Protein AF-A0A7J2IWB1-F1 (afdb_monomer_lite)

Secondary structure (DSSP, 8-state):
--HHHHHHHEEEEEES-S-HHHHHHHTT-TT--S------SSSSS--S------SS-SS---EEE-SS-EEES---SSSSS-SS-S-S----GGG-SSSSTT-TTSSB-BS-TTSTTB--SSTT-SHHHHHHHHHHHH-TTEEEEEEEE-SS-EEE-S-SS-SSPPTTHHHHHHHHHHHHHHHT---STTT-S----BSS-HHHHHHHTT--EEEEEE-S--TT-HHHHHHTEEEETTEEEE--HHHHHS--HHHHHHHHHHHHHHHHHHHHHHSPPPPPPP----------------------------SS----EEEEEE------

pLDDT: mean 79.77, std 22.92, range [22.33, 98.69]

Sequence (328 aa):
QTVASLLKHVAFYIVPILNPDGLIASLENPWHRKNLRPVDEDGDGLTDEDPPEDLDGDGTIYWWWNDTDHGFEGIDSDGDGLLNEDWLGGVDLNRNYGFHWNDTSVDSGSSDPGAEAYVGPGPFSEPETRAMRDFVLSHSDIELAVSYHSGAACVLYPWFYTHAPCPDEGTLAKLAAAYGSVAGLPYRPEDVPVRYTCSGTWGDWMYAVAHILPLTVEVYGMYGNWTWWEEHTEEVNGTCYFKDIWAYFNPPAEEIKAICQRNYQALLSMVLSYLPPEQPSEPGGAQPGTSGLGWLSSPITIALALAGTSALGISITIWLRRRVSRGA

Structure (mmCIF, N/CA/C/O backbone):
data_AF-A0A7J2IWB1-F1
#
_entry.id   AF-A0A7J2IWB1-F1
#
loop_
_atom_site.group_PDB
_atom_site.id
_atom_site.type_symbol
_atom_site.label_atom_id
_atom_site.label_alt_id
_atom_site.label_comp_id
_atom_site.label_asym_id
_atom_site.label_entity_id
_atom_site.label_seq_id
_atom_site.pdbx_PDB_ins_code
_atom_site.Cartn_x
_atom_site.Cartn_y
_atom_site.Cartn_z
_atom_site.occupancy
_atom_site.B_iso_or_equiv
_atom_site.auth_seq_id
_atom_site.auth_comp_id
_atom_site.auth_asym_id
_atom_site.auth_atom_id
_atom_site.pdbx_PDB_model_num
ATOM 1 N N . GLN A 1 1 ? -0.400 1.568 30.841 1.00 63.09 1 GLN A N 1
ATOM 2 C CA . GLN A 1 1 ? -0.887 0.173 30.745 1.00 63.09 1 GLN A CA 1
ATOM 3 C C . GLN A 1 1 ? 0.226 -0.716 30.198 1.00 63.09 1 GLN A C 1
ATOM 5 O O . GLN A 1 1 ? 1.083 -0.209 29.487 1.00 63.09 1 GLN A O 1
ATOM 10 N N . THR A 1 2 ? 0.257 -2.005 30.545 1.00 77.94 2 THR A N 1
ATOM 11 C CA . THR A 1 2 ? 1.189 -2.989 29.954 1.00 77.94 2 THR A CA 1
ATOM 12 C C . THR A 1 2 ? 0.509 -3.722 28.795 1.00 77.94 2 THR A C 1
ATOM 14 O O . THR A 1 2 ? -0.714 -3.860 28.801 1.00 77.94 2 THR A O 1
ATOM 17 N N . VAL A 1 3 ? 1.279 -4.271 27.845 1.00 83.75 3 VAL A N 1
ATOM 18 C CA . VAL A 1 3 ? 0.740 -5.158 26.787 1.00 83.75 3 VAL A CA 1
ATOM 19 C C . VAL A 1 3 ? -0.052 -6.316 27.390 1.00 83.75 3 VAL A C 1
ATOM 21 O O . VAL A 1 3 ? -1.135 -6.643 26.923 1.00 83.75 3 VAL A O 1
ATOM 24 N N . ALA A 1 4 ? 0.437 -6.892 28.491 1.00 86.06 4 ALA A N 1
ATOM 25 C CA . ALA A 1 4 ? -0.260 -7.960 29.200 1.00 86.06 4 ALA A CA 1
ATOM 26 C C . ALA A 1 4 ? -1.651 -7.538 29.709 1.00 86.06 4 ALA A C 1
ATOM 28 O O . ALA A 1 4 ? -2.557 -8.366 29.752 1.00 86.06 4 ALA A O 1
ATOM 29 N N . SER A 1 5 ? -1.836 -6.269 30.092 1.00 84.50 5 SER A N 1
ATOM 30 C CA . SER A 1 5 ? -3.156 -5.736 30.448 1.00 84.50 5 SER A CA 1
ATOM 31 C C . SER A 1 5 ? -4.039 -5.591 29.214 1.00 84.50 5 SER A C 1
ATOM 33 O O . SER A 1 5 ? -5.188 -6.021 29.231 1.00 84.50 5 SER A O 1
ATOM 35 N N . LEU A 1 6 ? -3.479 -5.065 28.122 1.00 85.69 6 LEU A N 1
ATOM 36 C CA . LEU A 1 6 ? -4.193 -4.881 26.861 1.00 85.69 6 LEU A CA 1
ATOM 37 C C . LEU A 1 6 ? -4.716 -6.212 26.304 1.00 85.69 6 LEU A C 1
ATOM 39 O O . LEU A 1 6 ? -5.884 -6.308 25.945 1.00 85.69 6 LEU A O 1
ATOM 43 N N . LEU A 1 7 ? -3.901 -7.271 26.339 1.00 88.56 7 LEU A N 1
ATOM 44 C CA . LEU A 1 7 ? -4.259 -8.608 25.845 1.00 88.56 7 LEU A CA 1
ATOM 45 C C . LEU A 1 7 ? -5.382 -9.305 26.638 1.00 88.56 7 LEU A C 1
ATOM 47 O O . LEU A 1 7 ? -5.920 -10.324 26.197 1.00 88.56 7 LEU A O 1
ATOM 51 N N . LYS A 1 8 ? -5.775 -8.772 27.804 1.00 87.81 8 LYS A N 1
ATOM 52 C CA . LYS A 1 8 ? -6.988 -9.227 28.509 1.00 87.81 8 LYS A CA 1
ATOM 53 C C . LYS A 1 8 ? -8.261 -8.760 27.812 1.00 87.81 8 LYS A C 1
ATOM 55 O O . LYS A 1 8 ? -9.288 -9.427 27.916 1.00 87.81 8 LYS A O 1
ATOM 60 N N . HIS A 1 9 ? -8.183 -7.631 27.118 1.00 84.00 9 HIS A N 1
ATOM 61 C CA . HIS A 1 9 ? -9.312 -6.964 26.482 1.00 84.00 9 HIS A CA 1
ATOM 62 C C . HIS A 1 9 ? -9.240 -7.034 24.964 1.00 84.00 9 HIS A C 1
ATOM 64 O O . HIS A 1 9 ? -10.284 -6.966 24.326 1.00 84.00 9 HIS A O 1
ATOM 70 N N . VAL A 1 10 ? -8.043 -7.219 24.407 1.00 87.44 10 VAL A N 1
ATOM 71 C CA . VAL A 1 10 ? -7.791 -7.169 22.974 1.00 87.44 10 VAL A CA 1
ATOM 72 C C . VAL A 1 10 ? -7.118 -8.434 22.471 1.00 87.44 10 VAL A C 1
ATOM 74 O O . VAL A 1 10 ? -6.243 -8.986 23.134 1.00 87.44 10 VAL A O 1
ATOM 77 N N . ALA A 1 11 ? -7.535 -8.912 21.301 1.00 90.94 11 ALA A N 1
ATOM 78 C CA . ALA A 1 11 ? -6.785 -9.906 20.537 1.00 90.94 11 ALA A CA 1
ATOM 79 C C . ALA A 1 11 ? -6.212 -9.240 19.290 1.00 90.94 11 ALA A C 1
ATOM 81 O O . ALA A 1 11 ? -6.902 -8.443 18.660 1.00 90.94 11 ALA A O 1
ATOM 82 N N . PHE A 1 12 ? -4.964 -9.580 18.985 1.00 89.19 12 PHE A N 1
ATOM 83 C CA . PHE A 1 12 ? -4.250 -9.125 17.805 1.00 89.19 12 PHE A CA 1
ATOM 84 C C . PHE A 1 12 ? -4.191 -10.283 16.813 1.00 89.19 12 PHE A C 1
ATOM 86 O O . PHE A 1 12 ? -3.615 -11.321 17.145 1.00 89.19 12 PHE A O 1
ATOM 93 N N . TYR A 1 13 ? -4.774 -10.122 15.628 1.00 92.38 13 TYR A N 1
ATOM 94 C CA . TYR A 1 13 ? -4.486 -11.016 14.504 1.00 92.38 13 TYR A CA 1
ATOM 95 C C . TYR A 1 13 ? -3.423 -10.353 13.647 1.00 92.38 13 TYR A C 1
ATOM 97 O O . TYR A 1 13 ? -3.561 -9.176 13.332 1.00 92.38 13 TYR A O 1
ATOM 105 N N . ILE A 1 14 ? -2.360 -11.087 13.329 1.00 91.00 14 ILE A N 1
ATOM 106 C CA . ILE A 1 14 ? -1.218 -10.576 12.575 1.00 91.00 14 ILE A CA 1
ATOM 107 C C . ILE A 1 14 ? -1.050 -11.476 11.361 1.00 91.00 14 ILE A C 1
ATOM 109 O O . ILE A 1 14 ? -0.804 -12.672 11.522 1.00 91.00 14 ILE A O 1
ATOM 113 N N . VAL A 1 15 ? -1.182 -10.895 10.171 1.00 91.06 15 VAL A N 1
ATOM 114 C CA . VAL A 1 15 ? -0.772 -11.515 8.906 1.00 91.06 15 VAL A CA 1
ATOM 115 C C . VAL A 1 15 ? 0.589 -10.918 8.566 1.00 91.06 15 VAL A C 1
ATOM 117 O O . VAL A 1 15 ? 0.626 -9.747 8.207 1.00 91.06 15 VAL A O 1
ATOM 120 N N . PRO A 1 16 ? 1.710 -11.639 8.761 1.00 87.50 16 PRO A N 1
ATOM 121 C CA . PRO A 1 16 ? 3.036 -11.050 8.579 1.00 87.50 16 PRO A CA 1
ATOM 122 C C . PRO A 1 16 ? 3.339 -10.720 7.118 1.00 87.50 16 PRO A C 1
ATOM 124 O O . PRO A 1 16 ? 3.978 -9.715 6.842 1.00 87.50 16 PRO A O 1
ATOM 127 N N . ILE A 1 17 ? 2.898 -11.584 6.201 1.00 88.56 17 ILE A N 1
ATOM 128 C CA . ILE A 1 17 ? 3.128 -11.464 4.764 1.00 88.56 17 ILE A CA 1
ATOM 129 C C . ILE A 1 17 ? 1.848 -11.930 4.070 1.00 88.56 17 ILE A C 1
ATOM 131 O O . ILE A 1 17 ? 1.451 -13.085 4.234 1.00 88.56 17 ILE A O 1
ATOM 135 N N . LEU A 1 18 ? 1.191 -11.026 3.339 1.00 91.25 18 LEU A N 1
ATOM 136 C CA . LEU A 1 18 ? 0.022 -11.356 2.517 1.00 91.25 18 LEU A CA 1
ATOM 137 C C . LEU A 1 18 ? 0.425 -11.879 1.132 1.00 91.25 18 LEU A C 1
ATOM 139 O O . LEU A 1 18 ? -0.232 -12.782 0.631 1.00 91.25 18 LEU A O 1
ATOM 143 N N . ASN A 1 19 ? 1.502 -11.328 0.560 1.00 93.00 19 ASN A N 1
ATOM 144 C CA . ASN A 1 19 ? 2.028 -11.649 -0.768 1.00 93.00 19 ASN A CA 1
ATOM 145 C C . ASN A 1 19 ? 3.387 -12.372 -0.659 1.00 93.00 19 ASN A C 1
ATOM 147 O O . ASN A 1 19 ? 4.429 -11.741 -0.840 1.00 93.00 19 ASN A O 1
ATOM 151 N N . PRO A 1 20 ? 3.420 -13.658 -0.259 1.00 89.25 20 PRO A N 1
ATOM 152 C CA . PRO A 1 20 ? 4.677 -14.390 -0.107 1.00 89.25 20 PRO A CA 1
ATOM 153 C C . PRO A 1 20 ? 5.388 -14.625 -1.443 1.00 89.25 20 PRO A C 1
ATOM 155 O O . PRO A 1 20 ? 6.612 -14.694 -1.460 1.00 89.25 20 PRO A O 1
ATOM 158 N N . ASP A 1 21 ? 4.637 -14.714 -2.537 1.00 86.94 21 ASP A N 1
ATOM 159 C CA . ASP A 1 21 ? 5.183 -14.989 -3.863 1.00 86.94 21 ASP A CA 1
ATOM 160 C C . ASP A 1 21 ? 5.859 -13.733 -4.429 1.00 86.94 21 ASP A C 1
ATOM 162 O O . ASP A 1 21 ? 7.046 -13.765 -4.750 1.00 86.94 21 ASP A O 1
ATOM 166 N N . GLY A 1 22 ? 5.166 -12.587 -4.408 1.00 87.12 22 GLY A N 1
ATOM 167 C CA . GLY A 1 22 ? 5.760 -11.306 -4.804 1.00 87.12 22 GLY A CA 1
ATOM 168 C C . GLY A 1 22 ? 6.917 -10.875 -3.897 1.00 87.12 22 GLY A C 1
ATOM 169 O O . GLY A 1 22 ? 7.866 -10.243 -4.352 1.00 87.12 22 GLY A O 1
ATOM 170 N N . LEU A 1 23 ? 6.912 -11.281 -2.620 1.00 85.06 23 LEU A N 1
ATOM 171 C CA . LEU A 1 23 ? 8.070 -11.104 -1.744 1.00 85.06 23 LEU A CA 1
ATOM 172 C C . LEU A 1 23 ? 9.316 -11.799 -2.307 1.00 85.06 23 LEU A C 1
ATOM 174 O O . LEU A 1 23 ? 10.382 -11.190 -2.349 1.00 85.06 23 LEU A O 1
ATOM 178 N N . ILE A 1 24 ? 9.192 -13.069 -2.694 1.00 83.12 24 ILE A N 1
ATOM 179 C CA . ILE A 1 24 ? 10.315 -13.849 -3.224 1.00 83.12 24 ILE A CA 1
ATOM 180 C C . ILE A 1 24 ? 10.807 -13.217 -4.525 1.00 83.12 24 ILE A C 1
ATOM 182 O O . ILE A 1 24 ? 12.002 -12.969 -4.644 1.00 83.12 24 ILE A O 1
ATOM 186 N N . ALA A 1 25 ? 9.890 -12.858 -5.424 1.00 82.81 25 ALA A N 1
ATOM 187 C CA . ALA A 1 25 ? 10.219 -12.152 -6.659 1.00 82.81 25 ALA A CA 1
ATOM 188 C C . ALA A 1 25 ? 10.941 -10.819 -6.412 1.00 82.81 25 ALA A C 1
ATOM 190 O O . ALA A 1 25 ? 11.912 -10.513 -7.093 1.00 82.81 25 ALA A O 1
ATOM 191 N N . SER A 1 26 ? 10.547 -10.058 -5.383 1.00 83.00 26 SER A N 1
ATOM 192 C CA . SER A 1 26 ? 11.187 -8.774 -5.060 1.00 83.00 26 SER A CA 1
ATOM 193 C C . SER A 1 26 ? 12.648 -8.883 -4.600 1.00 83.00 26 SER A C 1
ATOM 195 O O . SER A 1 26 ? 13.357 -7.879 -4.566 1.00 83.00 26 SER A O 1
ATOM 197 N N . LEU A 1 27 ? 13.097 -10.081 -4.204 1.00 80.56 27 LEU A N 1
ATOM 198 C CA . LEU A 1 27 ? 14.500 -10.338 -3.860 1.00 80.56 27 LEU A CA 1
ATOM 199 C C . LEU A 1 27 ? 15.382 -10.513 -5.102 1.00 80.56 27 LEU A C 1
ATOM 201 O O . LEU A 1 27 ? 16.597 -10.379 -4.985 1.00 80.56 27 LEU A O 1
ATOM 205 N N . GLU A 1 28 ? 14.774 -10.838 -6.242 1.00 78.44 28 GLU A N 1
ATOM 206 C CA . GLU A 1 28 ? 15.437 -11.002 -7.537 1.00 78.44 28 GLU A CA 1
ATOM 207 C C . GLU A 1 28 ? 15.270 -9.729 -8.378 1.00 78.44 28 GLU A C 1
ATOM 209 O O . GLU A 1 28 ? 16.257 -9.176 -8.847 1.00 78.44 28 GLU A O 1
ATOM 214 N N . ASN A 1 29 ? 14.045 -9.198 -8.464 1.00 78.38 29 ASN A N 1
ATOM 215 C CA . ASN A 1 29 ? 13.736 -7.922 -9.103 1.00 78.38 29 ASN A CA 1
ATOM 216 C C . ASN A 1 29 ? 13.193 -6.913 -8.067 1.00 78.38 29 ASN A C 1
ATOM 218 O O . ASN A 1 29 ? 12.015 -6.984 -7.702 1.00 78.38 29 ASN A O 1
ATOM 222 N N . PRO A 1 30 ? 13.984 -5.917 -7.625 1.00 81.25 30 PRO A N 1
ATOM 223 C CA . PRO A 1 30 ? 13.576 -4.980 -6.576 1.00 81.25 30 PRO A CA 1
ATOM 224 C C . PRO A 1 30 ? 12.438 -4.027 -6.985 1.00 81.25 30 PRO A C 1
ATOM 226 O O . PRO A 1 30 ? 11.903 -3.323 -6.122 1.00 81.25 30 PRO A O 1
ATOM 229 N N . TRP A 1 31 ? 12.050 -4.003 -8.264 1.00 82.25 31 TRP A N 1
ATOM 230 C CA . TRP A 1 31 ? 10.885 -3.269 -8.764 1.00 82.25 31 TRP A CA 1
ATOM 231 C C . TRP A 1 31 ? 9.569 -4.030 -8.591 1.00 82.25 31 TRP A C 1
ATOM 233 O O . TRP A 1 31 ? 8.503 -3.420 -8.664 1.00 82.25 31 TRP A O 1
ATOM 243 N N . HIS A 1 32 ? 9.618 -5.341 -8.346 1.00 85.56 32 HIS A N 1
ATOM 244 C CA . HIS A 1 32 ? 8.420 -6.167 -8.311 1.00 85.56 32 HIS A CA 1
ATOM 245 C C . HIS A 1 32 ? 7.500 -5.815 -7.125 1.00 85.56 32 HIS A C 1
ATOM 247 O O . HIS A 1 32 ? 7.924 -5.743 -5.967 1.00 85.56 32 HIS A O 1
ATOM 253 N N . ARG A 1 33 ? 6.212 -5.618 -7.432 1.00 87.25 33 ARG A N 1
ATOM 254 C CA . ARG A 1 33 ? 5.153 -5.176 -6.501 1.00 87.25 33 ARG A CA 1
ATOM 255 C C . ARG A 1 33 ? 3.963 -6.139 -6.424 1.00 87.25 33 ARG A C 1
ATOM 257 O O . ARG A 1 33 ? 3.352 -6.288 -5.360 1.00 87.25 33 ARG A O 1
ATOM 264 N N . LYS A 1 34 ? 3.569 -6.707 -7.566 1.00 89.25 34 LYS A N 1
ATOM 265 C CA . LYS A 1 34 ? 2.335 -7.490 -7.739 1.00 89.25 34 LYS A CA 1
ATOM 266 C C . LYS A 1 34 ? 2.481 -8.878 -7.089 1.00 89.25 34 LYS A C 1
ATOM 268 O O . LYS A 1 34 ? 3.481 -9.172 -6.438 1.00 89.25 34 LYS A O 1
ATOM 273 N N . ASN A 1 35 ? 1.435 -9.703 -7.115 1.00 88.62 35 ASN A N 1
ATOM 274 C CA . ASN A 1 35 ? 1.606 -11.134 -6.822 1.00 88.62 35 ASN A CA 1
ATOM 275 C C . ASN A 1 35 ? 2.139 -11.872 -8.060 1.00 88.62 35 ASN A C 1
ATOM 277 O O . ASN A 1 35 ? 2.298 -11.260 -9.102 1.00 88.62 35 ASN A O 1
ATOM 281 N N . LEU A 1 36 ? 2.358 -13.186 -7.968 1.00 86.94 36 LEU A N 1
ATOM 282 C CA . LEU A 1 36 ? 2.832 -14.003 -9.098 1.00 86.94 36 LEU A CA 1
ATOM 283 C C . LEU A 1 36 ? 1.706 -14.789 -9.768 1.00 86.94 36 LEU A C 1
ATOM 285 O O . LEU A 1 36 ? 1.844 -15.972 -10.082 1.00 86.94 36 LEU A O 1
ATOM 289 N N . ARG A 1 37 ? 0.538 -14.163 -9.940 1.00 83.88 37 ARG A N 1
ATOM 290 C CA . ARG A 1 37 ? -0.476 -14.745 -10.818 1.00 83.88 37 ARG A CA 1
ATOM 291 C C . ARG A 1 37 ? 0.098 -14.732 -12.242 1.00 83.88 37 ARG A C 1
ATOM 293 O O . ARG A 1 37 ? 0.361 -13.634 -12.713 1.00 83.88 37 ARG A O 1
ATOM 300 N N . PRO A 1 38 ? 0.164 -15.878 -12.947 1.00 78.62 38 PRO A N 1
ATOM 301 C CA . PRO A 1 38 ? 0.582 -15.883 -14.342 1.00 78.62 38 PRO A CA 1
ATOM 302 C C . PRO A 1 38 ? -0.358 -15.013 -15.171 1.00 78.62 38 PRO A C 1
ATOM 304 O O . PRO A 1 38 ? -1.593 -15.160 -15.099 1.00 78.62 38 PRO A O 1
ATOM 307 N N . VAL A 1 39 ? 0.236 -14.100 -15.918 1.00 69.12 39 VAL A N 1
ATOM 308 C CA . VAL A 1 39 ? -0.420 -13.215 -16.869 1.00 69.12 39 VAL A CA 1
ATOM 309 C C . VAL A 1 39 ? 0.318 -13.382 -18.198 1.00 69.12 39 VAL A C 1
ATOM 311 O O . VAL A 1 39 ? 1.490 -13.725 -18.220 1.00 69.12 39 VAL A O 1
ATOM 314 N N . ASP A 1 40 ? -0.458 -13.315 -19.272 1.00 65.44 40 ASP A N 1
ATOM 315 C CA . ASP A 1 40 ? 0.003 -13.287 -20.659 1.00 65.44 40 ASP A CA 1
ATOM 316 C C . ASP A 1 40 ? -0.262 -11.840 -21.090 1.00 65.44 40 ASP A C 1
ATOM 318 O O . ASP A 1 40 ? -1.416 -11.468 -21.360 1.00 65.44 40 ASP A O 1
ATOM 322 N N . GLU A 1 41 ? 0.738 -10.981 -20.881 1.00 62.81 41 GLU A N 1
ATOM 323 C CA . GLU A 1 41 ? 0.631 -9.527 -21.001 1.00 62.81 41 GLU A CA 1
ATOM 324 C C . GLU A 1 41 ? 0.442 -9.081 -22.460 1.00 62.81 41 GLU A C 1
ATOM 326 O O . GLU A 1 41 ? -0.343 -8.155 -22.712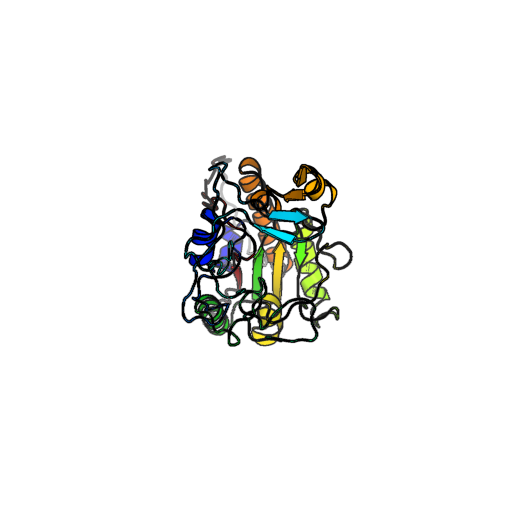 1.00 62.81 41 GLU A O 1
ATOM 331 N N . ASP A 1 42 ? 1.095 -9.751 -23.411 1.00 58.44 42 ASP A N 1
ATOM 332 C CA . ASP A 1 42 ? 1.128 -9.383 -24.830 1.00 58.44 42 ASP A CA 1
ATOM 333 C C . ASP A 1 42 ? 0.187 -10.239 -25.719 1.00 58.44 42 ASP A C 1
ATOM 335 O O . ASP A 1 42 ? -0.195 -9.833 -26.829 1.00 58.44 42 ASP A O 1
ATOM 339 N N . GLY A 1 43 ? -0.315 -11.358 -25.188 1.00 63.84 43 GLY A N 1
ATOM 340 C CA . GLY A 1 43 ? -1.283 -12.242 -25.829 1.00 63.84 43 GLY A CA 1
ATOM 341 C C . GLY A 1 43 ? -0.668 -13.272 -26.775 1.00 63.84 43 GLY A C 1
ATOM 342 O O . GLY A 1 43 ? -1.395 -13.780 -27.649 1.00 63.84 43 GLY A O 1
ATOM 343 N N . ASP A 1 44 ? 0.627 -13.559 -26.660 1.00 62.97 44 ASP A N 1
ATOM 344 C CA . ASP A 1 44 ? 1.340 -14.518 -27.503 1.00 62.97 44 ASP A CA 1
ATOM 345 C C . ASP A 1 44 ? 1.128 -15.991 -27.072 1.00 62.97 44 ASP A C 1
ATOM 347 O O . ASP A 1 44 ? 1.314 -16.930 -27.865 1.00 62.97 44 ASP A O 1
ATOM 351 N N . GLY A 1 45 ? 0.574 -16.191 -25.871 1.00 61.19 45 GLY A N 1
ATOM 352 C CA . GLY A 1 45 ? 0.245 -17.488 -25.285 1.00 61.19 45 GLY A CA 1
ATOM 353 C C . GLY A 1 45 ? 1.300 -18.045 -24.330 1.00 61.19 45 GLY A C 1
ATOM 354 O O . GLY A 1 45 ? 1.157 -19.205 -23.904 1.00 61.19 45 GLY A O 1
ATOM 355 N N . LEU A 1 46 ? 2.315 -17.257 -24.002 1.00 56.25 46 LEU A N 1
ATOM 356 C CA . LEU A 1 46 ? 3.329 -17.514 -22.998 1.00 56.25 46 LEU A CA 1
ATOM 357 C C . LEU A 1 46 ? 3.132 -16.570 -21.792 1.00 56.25 46 LEU A C 1
ATOM 359 O O . LEU A 1 46 ? 2.169 -15.812 -21.736 1.00 56.25 46 LEU A O 1
ATOM 363 N N . THR A 1 47 ? 3.892 -16.767 -20.713 1.00 61.03 47 THR A N 1
ATOM 364 C CA . THR A 1 47 ? 3.704 -16.015 -19.455 1.00 61.03 47 THR A CA 1
ATOM 365 C C . THR A 1 47 ? 5.038 -15.845 -18.742 1.00 61.03 47 THR A C 1
ATOM 367 O O . THR A 1 47 ? 5.731 -16.853 -18.575 1.00 61.03 47 THR A O 1
ATOM 370 N N . ASP A 1 48 ? 5.293 -14.655 -18.190 1.00 62.41 48 ASP A N 1
ATOM 371 C CA . ASP A 1 48 ? 6.450 -14.339 -17.333 1.00 62.41 48 ASP A CA 1
ATOM 372 C C . ASP A 1 48 ? 7.828 -14.521 -18.031 1.00 62.41 48 ASP A C 1
ATOM 374 O O . ASP A 1 48 ? 8.712 -15.185 -17.474 1.00 62.41 48 ASP A O 1
ATOM 378 N N . GLU A 1 49 ? 8.005 -14.008 -19.255 1.00 53.75 49 GLU A N 1
ATOM 379 C CA . GLU A 1 49 ? 9.103 -14.414 -20.150 1.00 53.75 49 GLU A CA 1
ATOM 380 C C . GLU A 1 49 ? 10.419 -13.617 -20.022 1.00 53.75 49 GLU A C 1
ATOM 382 O O . GLU A 1 49 ? 11.465 -14.268 -19.975 1.00 53.75 49 GLU A O 1
ATOM 387 N N . ASP A 1 50 ? 10.424 -12.291 -19.814 1.00 56.25 50 ASP A N 1
ATOM 388 C CA . ASP A 1 50 ? 11.669 -11.511 -19.637 1.00 56.25 50 ASP A CA 1
ATOM 389 C C . ASP A 1 50 ? 11.601 -10.501 -18.469 1.00 56.25 50 ASP A C 1
ATOM 391 O O . ASP A 1 50 ? 11.547 -9.272 -18.646 1.00 56.25 50 ASP A O 1
ATOM 395 N N . PRO A 1 51 ? 11.667 -10.971 -17.207 1.00 64.56 51 PRO A N 1
ATOM 396 C CA . PRO A 1 51 ? 11.863 -10.057 -16.095 1.00 64.56 51 PRO A CA 1
ATOM 397 C C . PRO A 1 51 ? 13.207 -9.323 -16.245 1.00 64.56 51 PRO A C 1
ATOM 399 O O . PRO A 1 51 ? 14.186 -9.919 -16.688 1.00 64.56 51 PRO A O 1
ATOM 402 N N . PRO A 1 52 ? 13.302 -8.057 -15.801 1.00 67.94 52 PRO A N 1
ATOM 403 C CA . PRO A 1 52 ? 14.576 -7.362 -15.718 1.00 67.94 52 PRO A CA 1
ATOM 404 C C . PRO A 1 52 ? 15.619 -8.188 -14.965 1.00 67.94 52 PRO A C 1
ATOM 406 O O . PRO A 1 52 ? 15.319 -8.784 -13.923 1.00 67.94 52 PRO A O 1
ATOM 409 N N . GLU A 1 53 ? 16.852 -8.161 -15.460 1.00 71.06 53 GLU A N 1
ATOM 410 C CA . GLU A 1 53 ? 17.979 -8.902 -14.901 1.00 71.06 53 GLU A CA 1
ATOM 411 C C . GLU A 1 53 ? 19.105 -7.937 -14.520 1.00 71.06 53 GLU A C 1
ATOM 413 O O . GLU A 1 53 ? 19.460 -7.049 -15.290 1.00 71.06 53 GLU A O 1
ATOM 418 N N . ASP A 1 54 ? 19.702 -8.143 -13.346 1.00 71.62 54 ASP A N 1
ATOM 419 C CA . ASP A 1 54 ? 20.948 -7.486 -12.933 1.00 71.62 54 ASP A CA 1
ATOM 420 C C . ASP A 1 54 ? 22.118 -8.072 -13.750 1.00 71.62 54 ASP A C 1
ATOM 422 O O . ASP A 1 54 ? 22.677 -9.125 -13.415 1.00 71.62 54 ASP A O 1
ATOM 426 N N . LEU A 1 55 ? 22.443 -7.436 -14.882 1.00 74.31 55 LEU A N 1
ATOM 427 C CA . LEU A 1 55 ? 23.405 -7.962 -15.854 1.00 74.31 55 LEU A CA 1
ATOM 428 C C . LEU A 1 55 ? 24.852 -7.783 -15.403 1.00 74.31 55 LEU A C 1
ATOM 430 O O . LEU A 1 55 ? 25.721 -8.574 -15.796 1.00 74.31 55 LEU A O 1
ATOM 434 N N . ASP A 1 56 ? 25.136 -6.732 -14.637 1.00 74.12 56 ASP A N 1
ATOM 435 C CA . ASP A 1 56 ? 26.484 -6.443 -14.151 1.00 74.12 56 ASP A CA 1
ATOM 436 C C . ASP A 1 56 ? 26.779 -7.015 -12.751 1.00 74.12 56 ASP A C 1
ATOM 438 O O . ASP A 1 56 ? 27.952 -7.109 -12.355 1.00 74.12 56 ASP A O 1
ATOM 442 N N . GLY A 1 57 ? 25.753 -7.543 -12.078 1.00 72.88 57 GLY A N 1
ATOM 443 C CA . GLY A 1 57 ? 25.833 -8.250 -10.806 1.00 72.88 57 GLY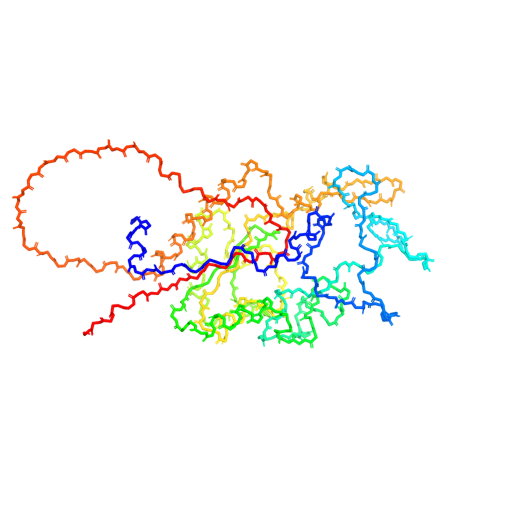 A CA 1
ATOM 444 C C . GLY A 1 57 ? 26.074 -7.320 -9.620 1.00 72.88 57 GLY A C 1
ATOM 445 O O . GLY A 1 57 ? 26.647 -7.765 -8.612 1.00 72.88 57 GLY A O 1
ATOM 446 N N . ASP A 1 58 ? 25.735 -6.034 -9.746 1.00 75.25 58 ASP A N 1
ATOM 447 C CA . ASP A 1 58 ? 25.934 -5.035 -8.697 1.00 75.25 58 ASP A CA 1
ATOM 448 C C . ASP A 1 58 ? 24.831 -5.047 -7.616 1.00 75.25 58 ASP A C 1
ATOM 450 O O . ASP A 1 58 ? 24.980 -4.408 -6.566 1.00 75.25 58 ASP A O 1
ATOM 454 N N . GLY A 1 59 ? 23.795 -5.869 -7.810 1.00 69.06 59 GLY A N 1
ATOM 455 C CA . GLY A 1 59 ? 22.636 -6.018 -6.933 1.00 69.06 59 GLY A CA 1
ATOM 456 C C . GLY A 1 59 ? 21.508 -5.034 -7.236 1.00 69.06 59 GLY A C 1
ATOM 457 O O . GLY A 1 59 ? 20.596 -4.893 -6.412 1.00 69.06 59 GLY A O 1
ATOM 458 N N . THR A 1 60 ? 21.577 -4.346 -8.372 1.00 74.31 60 THR A N 1
ATOM 459 C CA . THR A 1 60 ? 20.651 -3.299 -8.788 1.00 74.31 60 THR A CA 1
ATOM 460 C C . THR A 1 60 ? 20.092 -3.609 -10.167 1.00 74.31 60 THR A C 1
ATOM 462 O O . THR A 1 60 ? 20.733 -4.246 -10.982 1.00 74.31 60 THR A O 1
ATOM 465 N N . ILE A 1 61 ? 18.875 -3.138 -10.428 1.00 75.25 61 ILE A N 1
ATOM 466 C CA . ILE A 1 61 ? 18.301 -3.116 -11.773 1.00 75.25 61 ILE A CA 1
ATOM 467 C C . ILE A 1 61 ? 17.981 -1.662 -12.055 1.00 75.25 61 ILE A C 1
ATOM 469 O O . ILE A 1 61 ? 17.077 -1.095 -11.426 1.00 75.25 61 ILE A O 1
ATOM 473 N N . TYR A 1 62 ? 18.734 -1.031 -12.952 1.00 80.94 62 TYR A N 1
ATOM 474 C CA . TYR A 1 62 ? 18.489 0.375 -13.246 1.00 80.94 62 TYR A CA 1
ATOM 475 C C . TYR A 1 62 ? 17.264 0.566 -14.138 1.00 80.94 62 TYR A C 1
ATOM 477 O O . TYR A 1 62 ? 16.982 -0.223 -15.036 1.00 80.94 62 TYR A O 1
ATOM 485 N N . TRP A 1 63 ? 16.565 1.675 -13.917 1.00 85.69 63 TRP A N 1
ATOM 486 C CA . TRP A 1 63 ? 15.608 2.212 -14.876 1.00 85.69 63 TRP A CA 1
ATOM 487 C C . TRP A 1 63 ? 16.275 3.344 -15.647 1.00 85.69 63 TRP A C 1
ATOM 489 O O . TRP A 1 63 ? 16.771 4.299 -15.042 1.00 85.69 63 TRP A O 1
ATOM 499 N N . TRP A 1 64 ? 16.321 3.239 -16.971 1.00 86.81 64 TRP A N 1
ATOM 500 C CA . TRP A 1 64 ? 16.941 4.231 -17.837 1.00 86.81 64 TRP A CA 1
ATOM 501 C C . TRP A 1 64 ? 15.913 4.933 -18.715 1.00 86.81 64 TRP A C 1
ATOM 503 O O . TRP A 1 64 ? 14.894 4.360 -19.095 1.00 86.81 64 TRP A O 1
ATOM 513 N N . TRP A 1 65 ? 16.185 6.191 -19.051 1.00 90.69 65 TRP A N 1
ATOM 514 C CA . TRP A 1 65 ? 15.383 6.945 -20.012 1.00 90.69 65 TRP A CA 1
ATOM 515 C C . TRP A 1 65 ? 16.214 8.001 -20.736 1.00 90.69 65 TRP A C 1
ATOM 517 O O . TRP A 1 65 ? 17.198 8.532 -20.215 1.00 90.69 65 TRP A O 1
ATOM 527 N N . ASN A 1 66 ? 15.803 8.326 -21.955 1.00 89.25 66 ASN A N 1
ATOM 528 C CA . ASN A 1 66 ? 16.328 9.424 -22.759 1.00 89.25 66 ASN A CA 1
ATOM 529 C C . ASN A 1 66 ? 15.195 10.075 -23.575 1.00 89.25 66 ASN A C 1
ATOM 531 O O . ASN A 1 66 ? 14.019 9.772 -23.385 1.00 89.25 66 ASN A O 1
ATOM 535 N N . ASP A 1 67 ? 15.538 10.985 -24.489 1.00 87.94 67 ASP A N 1
ATOM 536 C CA . ASP A 1 67 ? 14.557 11.707 -25.317 1.00 87.94 67 ASP A CA 1
ATOM 537 C C . ASP A 1 67 ? 13.721 10.804 -26.244 1.00 87.94 67 ASP A C 1
ATOM 539 O O . ASP A 1 67 ? 12.690 11.237 -26.764 1.00 87.94 67 ASP A O 1
ATOM 543 N N . THR A 1 68 ? 14.186 9.584 -26.514 1.00 86.56 68 THR A N 1
ATOM 544 C CA . THR A 1 68 ? 13.587 8.672 -27.495 1.00 86.56 68 THR A CA 1
ATOM 545 C C . THR A 1 68 ? 12.960 7.432 -26.885 1.00 86.56 68 THR A C 1
ATOM 547 O O . THR A 1 68 ? 12.050 6.887 -27.503 1.00 86.56 68 THR A O 1
ATOM 550 N N . ASP A 1 69 ? 13.438 6.986 -25.723 1.00 83.62 69 ASP A N 1
ATOM 551 C CA . ASP A 1 69 ? 13.055 5.696 -25.161 1.00 83.62 69 ASP A CA 1
ATOM 552 C C . ASP A 1 69 ? 13.333 5.586 -23.654 1.00 83.62 69 ASP A C 1
ATOM 554 O O . ASP A 1 69 ? 14.003 6.441 -23.065 1.00 83.62 69 ASP A O 1
ATOM 558 N N . HIS A 1 70 ? 12.818 4.526 -23.039 1.00 83.56 70 HIS A N 1
ATOM 559 C CA . HIS A 1 70 ? 13.023 4.166 -21.640 1.00 83.56 70 HIS A CA 1
ATOM 560 C C . HIS A 1 70 ? 12.928 2.652 -21.460 1.00 83.56 70 HIS A C 1
ATOM 562 O O . HIS A 1 70 ? 12.273 1.971 -22.239 1.00 83.56 70 HIS A O 1
ATOM 568 N N . GLY A 1 71 ? 13.542 2.128 -20.407 1.00 80.38 71 GLY A N 1
ATOM 569 C CA . GLY A 1 71 ? 13.507 0.699 -20.132 1.00 80.38 71 GLY A CA 1
ATOM 570 C C . GLY A 1 71 ? 14.262 0.342 -18.867 1.00 80.38 71 GLY A C 1
ATOM 571 O O . GLY A 1 71 ? 14.752 1.210 -18.144 1.00 80.38 71 GLY A O 1
ATOM 572 N N . PHE A 1 72 ? 14.350 -0.950 -18.601 1.00 79.81 72 PHE A N 1
ATOM 573 C CA . PHE A 1 72 ? 15.102 -1.485 -17.474 1.00 79.81 72 PHE A CA 1
ATOM 574 C C . PHE A 1 72 ? 16.385 -2.155 -17.953 1.00 79.81 72 PHE A C 1
ATOM 576 O O . PHE A 1 72 ? 16.621 -2.299 -19.155 1.00 79.81 72 PHE A O 1
ATOM 583 N N . GLU A 1 73 ? 17.249 -2.495 -17.012 1.00 71.00 73 GLU A N 1
ATOM 584 C CA . GLU A 1 73 ? 18.371 -3.384 -17.262 1.00 71.00 73 GLU A CA 1
ATOM 585 C C . GLU A 1 73 ? 17.889 -4.817 -17.534 1.00 71.00 73 GLU A C 1
ATOM 587 O O . GLU A 1 73 ? 17.026 -5.325 -16.823 1.00 71.00 73 GLU A O 1
ATOM 592 N N . GLY A 1 74 ? 18.445 -5.449 -18.570 1.00 66.62 74 GLY A N 1
ATOM 593 C CA . GLY A 1 74 ? 18.254 -6.866 -18.883 1.00 66.62 74 GLY A CA 1
ATOM 594 C C . GLY A 1 74 ? 18.428 -7.168 -20.377 1.00 66.62 74 GLY A C 1
ATOM 595 O O . GLY A 1 74 ? 18.953 -6.333 -21.128 1.00 66.62 74 GLY A O 1
ATOM 596 N N . ILE A 1 75 ? 18.099 -8.392 -20.787 1.00 60.66 75 ILE A N 1
ATOM 597 C CA . ILE A 1 75 ? 18.352 -8.947 -22.127 1.00 60.66 75 ILE A CA 1
ATOM 598 C C . ILE A 1 75 ? 17.059 -9.472 -22.765 1.00 60.66 75 ILE A C 1
ATOM 600 O O . ILE A 1 75 ? 16.061 -9.658 -22.089 1.00 60.66 75 ILE A O 1
ATOM 604 N N . ASP A 1 76 ? 17.112 -9.693 -24.075 1.00 59.12 76 ASP A N 1
ATOM 605 C CA . ASP A 1 76 ? 16.099 -10.390 -24.878 1.00 59.12 76 ASP A CA 1
ATOM 606 C C . ASP A 1 76 ? 16.409 -11.890 -24.743 1.00 59.12 76 ASP A C 1
ATOM 608 O O . ASP A 1 76 ? 17.358 -12.386 -25.377 1.00 59.12 76 ASP A O 1
ATOM 612 N N . SER A 1 77 ? 15.758 -12.567 -23.790 1.00 53.16 77 SER A N 1
ATOM 613 C CA . SER A 1 77 ? 16.103 -13.945 -23.418 1.00 53.16 77 SER A CA 1
ATOM 614 C C . SER A 1 77 ? 15.421 -14.982 -24.317 1.00 53.16 77 SER A C 1
ATOM 616 O O . SER A 1 77 ? 15.943 -16.102 -24.444 1.00 53.16 77 SER A O 1
ATOM 618 N N . ASP A 1 78 ? 14.327 -14.623 -24.990 1.00 55.88 78 ASP A N 1
ATOM 619 C CA . ASP A 1 78 ? 13.544 -15.502 -25.862 1.00 55.88 78 ASP A CA 1
ATOM 620 C C . ASP A 1 78 ? 13.843 -15.309 -27.375 1.00 55.88 78 ASP A C 1
ATOM 622 O O . ASP A 1 78 ? 13.680 -16.237 -28.183 1.00 55.88 78 ASP A O 1
ATOM 626 N N . GLY A 1 79 ? 14.452 -14.179 -27.744 1.00 56.28 79 GLY A N 1
ATOM 627 C CA . GLY A 1 79 ? 14.957 -13.859 -29.074 1.00 56.28 79 GLY A CA 1
ATOM 628 C C . GLY A 1 79 ? 13.919 -13.279 -30.032 1.00 56.28 79 GLY A C 1
ATOM 629 O O . GLY A 1 79 ? 14.116 -13.399 -31.256 1.00 56.28 79 GLY A O 1
ATOM 630 N N . ASP A 1 80 ? 12.830 -12.702 -29.529 1.00 61.53 80 ASP A N 1
ATOM 631 C CA . ASP A 1 80 ? 11.760 -12.114 -30.340 1.00 61.53 80 ASP A CA 1
ATOM 632 C C . ASP A 1 80 ? 12.078 -10.683 -30.844 1.00 61.53 80 ASP A C 1
ATOM 634 O O . ASP A 1 80 ? 11.475 -10.192 -31.813 1.00 61.53 80 ASP A O 1
ATOM 638 N N . GLY A 1 81 ? 13.139 -10.077 -30.301 1.00 56.06 81 GLY A N 1
ATOM 639 C CA . GLY A 1 81 ? 13.629 -8.743 -30.631 1.00 56.06 81 GLY A CA 1
ATOM 640 C C . GLY A 1 81 ? 13.180 -7.641 -29.670 1.00 56.06 81 GLY A C 1
ATOM 641 O O . GLY A 1 81 ? 13.439 -6.465 -29.970 1.00 56.06 81 GLY A O 1
ATOM 642 N N . LEU A 1 82 ? 12.535 -7.998 -28.563 1.00 55.28 82 LEU A N 1
ATOM 643 C CA . LEU A 1 82 ? 12.062 -7.122 -27.504 1.00 55.28 82 LEU A CA 1
ATOM 644 C C . LEU A 1 82 ? 12.917 -7.314 -26.235 1.00 55.28 82 LEU A C 1
ATOM 646 O O . LEU A 1 82 ? 13.501 -8.362 -26.003 1.00 55.28 82 LEU A O 1
ATOM 650 N N . LEU A 1 83 ? 13.131 -6.246 -25.460 1.00 51.22 83 LEU A N 1
ATOM 651 C CA . LEU A 1 83 ? 14.031 -6.259 -24.294 1.00 51.22 83 LEU A CA 1
ATOM 652 C C . LEU A 1 83 ? 13.215 -6.054 -23.016 1.00 51.22 83 LEU A C 1
ATOM 654 O O . LEU A 1 83 ? 12.611 -4.991 -22.866 1.00 51.22 83 LEU A O 1
ATOM 658 N N . ASN A 1 84 ? 13.317 -6.985 -22.060 1.00 56.22 84 ASN A N 1
ATOM 659 C CA . ASN A 1 84 ? 12.638 -6.928 -20.755 1.00 56.22 84 ASN A CA 1
ATOM 660 C C . ASN A 1 84 ? 11.106 -6.840 -20.852 1.00 56.22 84 ASN A C 1
ATOM 662 O O . ASN A 1 84 ? 10.485 -6.035 -20.139 1.00 56.22 84 ASN A O 1
ATOM 666 N N . GLU A 1 85 ? 10.518 -7.602 -21.768 1.00 51.34 85 GLU A N 1
ATOM 667 C CA . GLU A 1 85 ? 9.070 -7.738 -21.896 1.00 51.34 85 GLU A CA 1
ATOM 668 C C . GLU A 1 85 ? 8.568 -8.905 -21.026 1.00 51.34 85 GLU A C 1
ATOM 670 O O . GLU A 1 85 ? 9.326 -9.762 -20.609 1.00 51.34 85 GLU A O 1
ATOM 675 N N . ASP A 1 86 ? 7.312 -8.883 -20.590 1.00 51.31 86 ASP A N 1
ATOM 676 C CA . ASP A 1 86 ? 6.761 -9.933 -19.711 1.00 51.31 86 ASP A CA 1
ATOM 677 C C . ASP A 1 86 ? 7.470 -10.110 -18.361 1.00 51.31 86 ASP A C 1
ATOM 679 O O . ASP A 1 86 ? 7.919 -11.182 -17.946 1.00 51.31 86 ASP A O 1
ATOM 683 N N . TRP A 1 87 ? 7.494 -9.012 -17.606 1.00 60.72 87 TRP A N 1
ATOM 684 C CA . TRP A 1 87 ? 7.804 -9.033 -16.180 1.00 60.72 87 TRP A CA 1
ATOM 685 C C . TRP A 1 87 ? 6.985 -10.108 -15.472 1.00 60.72 87 TRP A C 1
ATOM 687 O O . TRP A 1 87 ? 5.828 -10.300 -15.823 1.00 60.72 87 TRP A O 1
ATOM 697 N N . LEU A 1 88 ? 7.535 -10.698 -14.399 1.00 62.47 88 LEU A N 1
ATOM 698 C CA . LEU A 1 88 ? 6.753 -11.493 -13.444 1.00 62.47 88 LEU A CA 1
ATOM 699 C C . LEU A 1 88 ? 5.419 -10.783 -13.183 1.00 62.47 88 LEU A C 1
ATOM 701 O O . LEU A 1 88 ? 5.409 -9.702 -12.577 1.00 62.47 88 LEU A O 1
ATOM 705 N N . GLY A 1 89 ? 4.343 -11.358 -13.717 1.00 65.69 89 GLY A N 1
ATOM 706 C CA . GLY A 1 89 ? 3.121 -10.634 -14.007 1.00 65.69 89 GLY A CA 1
ATOM 707 C C . GLY A 1 89 ? 2.298 -10.370 -12.757 1.00 65.69 89 GLY A C 1
ATOM 708 O O . GLY A 1 89 ? 2.775 -9.966 -11.696 1.00 65.69 89 GLY A O 1
ATOM 709 N N . GLY A 1 90 ? 0.997 -10.575 -12.873 1.00 85.44 90 GLY A N 1
ATOM 710 C CA . GLY A 1 90 ? 0.103 -10.637 -11.727 1.00 85.44 90 GLY A CA 1
ATOM 711 C C . GLY A 1 90 ? -0.596 -9.335 -11.374 1.00 85.44 90 GLY A C 1
ATOM 712 O O . GLY A 1 90 ? -0.707 -8.411 -12.169 1.00 85.44 90 GLY A O 1
ATOM 713 N N . VAL A 1 91 ? -1.198 -9.308 -10.190 1.00 91.00 91 VAL A N 1
ATOM 714 C CA . VAL A 1 91 ? -2.236 -8.346 -9.808 1.00 91.00 91 VAL A CA 1
ATOM 715 C C . VAL A 1 91 ? -1.780 -7.492 -8.630 1.00 91.00 91 VAL A C 1
ATOM 717 O O . VAL A 1 91 ? -1.259 -8.011 -7.638 1.00 91.00 91 VAL A O 1
ATOM 720 N N . ASP A 1 92 ? -2.052 -6.183 -8.679 1.00 95.50 92 ASP A N 1
ATOM 721 C CA . ASP A 1 92 ? -1.922 -5.334 -7.493 1.00 95.50 92 ASP A CA 1
ATOM 722 C C . ASP A 1 92 ? -3.006 -5.739 -6.487 1.00 95.50 92 ASP A C 1
ATOM 724 O O . ASP A 1 92 ? -4.190 -5.404 -6.620 1.00 95.50 92 ASP A O 1
ATOM 728 N N . LEU A 1 93 ? -2.598 -6.457 -5.438 1.00 96.75 93 LEU A N 1
ATOM 729 C CA . LEU A 1 93 ? -3.510 -6.915 -4.391 1.00 96.75 93 LEU A CA 1
ATOM 730 C C . LEU A 1 93 ? -4.270 -5.748 -3.743 1.00 96.75 93 LEU A C 1
ATOM 732 O O . LEU A 1 93 ? -5.412 -5.925 -3.320 1.00 96.75 93 LEU A O 1
ATOM 736 N N . ASN A 1 94 ? -3.693 -4.541 -3.710 1.00 97.50 94 ASN A N 1
ATOM 737 C CA . ASN A 1 94 ? -4.328 -3.329 -3.193 1.00 97.50 94 ASN A CA 1
ATOM 738 C C . ASN A 1 94 ? -5.094 -2.522 -4.264 1.00 97.50 94 ASN A C 1
ATOM 740 O O . ASN A 1 94 ? -5.389 -1.342 -4.063 1.00 97.50 94 ASN A O 1
ATOM 744 N N . ARG A 1 95 ? -5.414 -3.141 -5.402 1.00 98.00 95 ARG A N 1
ATOM 745 C CA . ARG A 1 95 ? -6.468 -2.726 -6.347 1.00 98.00 95 ARG A CA 1
ATOM 746 C C . ARG A 1 95 ? -7.526 -3.817 -6.556 1.00 98.00 95 ARG A C 1
ATOM 748 O O . ARG A 1 95 ? -8.512 -3.609 -7.260 1.00 98.00 95 ARG A O 1
ATOM 755 N N . ASN A 1 96 ? -7.346 -4.984 -5.936 1.00 98.25 96 ASN A N 1
ATOM 756 C CA . ASN A 1 96 ? -8.149 -6.179 -6.183 1.00 98.25 96 ASN A CA 1
ATOM 757 C C . ASN A 1 96 ? -9.345 -6.352 -5.221 1.00 98.25 96 ASN A C 1
ATOM 759 O O . ASN A 1 96 ? -10.076 -7.336 -5.313 1.00 98.25 96 ASN A O 1
ATOM 763 N N . TYR A 1 97 ? -9.595 -5.422 -4.295 1.00 98.44 97 TYR A N 1
ATOM 764 C CA . TYR A 1 97 ? -10.736 -5.508 -3.376 1.00 98.44 97 TYR A CA 1
ATOM 765 C C . TYR A 1 97 ? -12.033 -5.019 -4.028 1.00 98.44 97 TYR A C 1
ATOM 767 O O . TYR A 1 97 ? -12.035 -4.154 -4.894 1.00 98.44 97 TYR A O 1
ATOM 775 N N . GLY A 1 98 ? -13.172 -5.564 -3.592 1.00 97.81 98 GLY A N 1
ATOM 776 C CA . GLY A 1 98 ? -14.450 -5.429 -4.303 1.00 97.81 98 GLY A CA 1
ATOM 777 C C . GLY A 1 98 ? -15.225 -4.114 -4.159 1.00 97.81 98 GLY A C 1
ATOM 778 O O . GLY A 1 98 ? -16.309 -4.014 -4.730 1.00 97.81 98 GLY A O 1
ATOM 779 N N . PHE A 1 99 ? -14.743 -3.127 -3.399 1.00 98.25 99 PHE A N 1
ATOM 780 C CA . PHE A 1 99 ? -15.419 -1.830 -3.259 1.00 98.25 99 PHE A CA 1
ATOM 781 C C . PHE A 1 99 ? -14.771 -0.798 -4.188 1.00 98.25 99 PHE A C 1
ATOM 783 O O . PHE A 1 99 ? -13.562 -0.606 -4.120 1.00 98.25 99 PHE A O 1
ATOM 790 N N . HIS A 1 100 ? -15.563 -0.176 -5.072 1.00 98.00 100 HIS A N 1
ATOM 791 C CA . HIS A 1 100 ? -15.051 0.644 -6.185 1.00 98.00 100 HIS A CA 1
ATOM 792 C C . HIS A 1 100 ? -13.956 -0.074 -6.996 1.00 98.00 100 HIS A C 1
ATOM 794 O O . HIS A 1 100 ? -12.971 0.526 -7.414 1.00 98.00 100 HIS A O 1
ATOM 800 N N . TRP A 1 101 ? -14.103 -1.389 -7.185 1.00 98.38 101 TRP A N 1
ATOM 801 C CA . TRP A 1 101 ? -13.185 -2.171 -8.008 1.00 98.38 101 TRP A CA 1
ATOM 802 C C . TRP A 1 101 ? -13.283 -1.745 -9.474 1.00 98.38 101 TRP A C 1
ATOM 804 O O . TRP A 1 101 ? -14.393 -1.627 -9.997 1.00 98.38 101 TRP A O 1
ATOM 814 N N . ASN A 1 102 ? -12.129 -1.551 -10.120 1.00 97.25 102 ASN A N 1
ATOM 815 C CA . ASN A 1 102 ? -12.019 -1.087 -11.505 1.00 97.25 102 ASN A CA 1
ATOM 816 C C . ASN A 1 102 ? -12.836 0.193 -11.793 1.00 97.25 102 ASN A C 1
ATOM 818 O O . ASN A 1 102 ? -13.427 0.349 -12.863 1.00 97.25 102 ASN A O 1
ATOM 822 N N . ASP A 1 103 ? -12.929 1.091 -10.808 1.00 97.12 103 ASP A N 1
ATOM 823 C CA . ASP A 1 103 ? -13.544 2.404 -10.988 1.00 97.12 103 ASP A CA 1
ATOM 824 C C . ASP A 1 103 ? -12.648 3.266 -11.881 1.00 97.12 103 ASP A C 1
ATOM 826 O O . ASP A 1 103 ? -11.599 3.739 -11.459 1.00 97.12 103 ASP A O 1
ATOM 830 N N . THR A 1 104 ? -13.070 3.484 -13.123 1.00 95.56 104 THR A N 1
ATOM 831 C CA . THR A 1 104 ? -12.300 4.237 -14.121 1.00 95.56 104 THR A CA 1
ATOM 832 C C . THR A 1 104 ? -12.338 5.755 -13.913 1.00 95.56 104 THR A C 1
ATOM 834 O O . THR A 1 104 ? -11.850 6.490 -14.768 1.00 95.56 104 THR A O 1
ATOM 837 N N . SER A 1 105 ? -12.990 6.254 -12.855 1.00 96.06 105 SER A N 1
ATOM 838 C CA . SER A 1 105 ? -13.023 7.687 -12.525 1.00 96.06 105 SER A CA 1
ATOM 839 C C . SER A 1 105 ? -11.914 8.135 -11.569 1.00 96.06 105 SER A C 1
ATOM 841 O O . SER A 1 105 ? -11.800 9.331 -11.302 1.00 96.06 105 SER A O 1
ATOM 843 N N . VAL A 1 106 ? -11.114 7.193 -11.068 1.00 97.00 106 VAL A N 1
ATOM 844 C CA . VAL A 1 106 ? -9.990 7.442 -10.157 1.00 97.00 106 VAL A CA 1
ATOM 845 C C . VAL A 1 106 ? -8.662 7.525 -10.914 1.00 97.00 106 VAL A C 1
ATOM 847 O O . VAL A 1 106 ? -8.569 7.123 -12.071 1.00 97.00 106 VAL A O 1
ATOM 850 N N . ASP A 1 107 ? -7.616 8.000 -10.242 1.00 96.75 107 ASP A N 1
ATOM 851 C CA . ASP A 1 107 ? -6.288 8.183 -10.842 1.00 96.75 107 ASP A CA 1
ATOM 852 C C . ASP A 1 107 ? -5.485 6.874 -10.963 1.00 96.75 107 ASP A C 1
ATOM 854 O O . ASP A 1 107 ? -4.612 6.761 -11.820 1.00 96.75 107 ASP A O 1
ATOM 858 N N . SER A 1 108 ? -5.731 5.893 -10.082 1.00 94.75 108 SER A N 1
ATOM 859 C CA . SER A 1 108 ? -4.935 4.665 -9.977 1.00 94.75 108 SER A CA 1
ATOM 860 C C . SER A 1 108 ? -5.769 3.382 -9.966 1.00 94.75 108 SER A C 1
ATOM 862 O O . SER A 1 108 ? -6.669 3.180 -9.145 1.00 94.75 108 SER A O 1
ATOM 864 N N . GLY A 1 109 ? -5.379 2.460 -10.838 1.00 93.62 109 GLY A N 1
ATOM 865 C CA . GLY A 1 109 ? -6.052 1.196 -11.109 1.00 93.62 109 GLY A CA 1
ATOM 866 C C . GLY A 1 109 ? -6.188 1.029 -12.614 1.00 93.62 109 GLY A C 1
ATOM 867 O O . GLY A 1 109 ? -6.595 1.963 -13.299 1.00 93.62 109 GLY A O 1
ATOM 868 N N . SER A 1 110 ? -5.810 -0.133 -13.129 1.00 94.69 110 SER A N 1
ATOM 869 C CA . SER A 1 110 ? -5.801 -0.399 -14.563 1.00 94.69 110 SER A CA 1
ATOM 870 C C . SER A 1 110 ? -6.417 -1.753 -14.881 1.00 94.69 110 SER A C 1
ATOM 872 O O . SER A 1 110 ? -6.236 -2.713 -14.138 1.00 94.69 110 SER A O 1
ATOM 874 N N . SER A 1 111 ? -7.124 -1.844 -16.004 1.00 93.75 111 SER A N 1
ATOM 875 C CA . SER A 1 111 ? -7.539 -3.123 -16.587 1.00 93.75 111 SER A CA 1
ATOM 876 C C . SER A 1 111 ? -6.483 -3.727 -17.516 1.00 93.75 111 SER A C 1
ATOM 878 O O . SER A 1 111 ? -6.700 -4.824 -18.021 1.00 93.75 111 SER A O 1
ATOM 880 N N . ASP A 1 112 ? -5.401 -2.995 -17.775 1.00 89.75 112 ASP A N 1
ATOM 881 C CA . ASP A 1 112 ? -4.239 -3.453 -18.534 1.00 89.75 112 ASP A CA 1
ATOM 882 C C . ASP A 1 112 ? -3.379 -4.382 -17.656 1.00 89.75 112 ASP A C 1
ATOM 884 O O . ASP A 1 112 ? -2.928 -3.918 -16.600 1.00 89.75 112 ASP A O 1
ATOM 888 N N . PRO A 1 113 ? -3.184 -5.661 -18.031 1.00 85.25 113 PRO A N 1
ATOM 889 C CA . PRO A 1 113 ? -2.394 -6.608 -17.249 1.00 85.25 113 PRO A CA 1
ATOM 890 C C . PRO A 1 113 ? -0.923 -6.205 -17.054 1.00 85.25 113 PRO A C 1
ATOM 892 O O . PRO A 1 113 ? -0.372 -6.438 -15.973 1.00 85.25 113 PRO A O 1
ATOM 895 N N . GLY A 1 114 ? -0.335 -5.491 -18.023 1.00 81.00 114 GLY A N 1
ATOM 896 C CA . GLY A 1 114 ? 1.041 -4.988 -17.933 1.00 81.00 114 GLY A CA 1
ATOM 897 C C . GLY A 1 114 ? 1.217 -3.819 -16.956 1.00 81.00 114 GLY A C 1
ATOM 898 O O . GLY A 1 114 ? 2.332 -3.453 -16.598 1.00 81.00 114 GLY A O 1
ATOM 899 N N . ALA A 1 115 ? 0.129 -3.220 -16.461 1.00 86.06 115 ALA A N 1
ATOM 900 C CA . ALA A 1 115 ? 0.222 -2.086 -15.549 1.00 86.06 115 ALA A CA 1
ATOM 901 C C . ALA A 1 115 ? 0.557 -2.507 -14.105 1.00 86.06 115 ALA A C 1
ATOM 903 O O . ALA A 1 115 ? -0.056 -3.409 -13.535 1.00 86.06 115 ALA A O 1
ATOM 904 N N . GLU A 1 116 ? 1.412 -1.731 -13.434 1.00 87.06 116 GLU A N 1
ATOM 905 C CA . GLU A 1 116 ? 1.722 -1.889 -11.999 1.00 87.06 116 GLU A CA 1
ATOM 906 C C . GLU A 1 116 ? 0.488 -1.841 -11.085 1.00 87.06 116 GLU A C 1
ATOM 908 O O . GLU A 1 116 ? 0.454 -2.443 -10.014 1.00 87.06 116 GLU A O 1
ATOM 913 N N . ALA A 1 117 ? -0.546 -1.114 -11.512 1.00 91.50 117 ALA A N 1
ATOM 914 C CA . ALA A 1 117 ? -1.819 -0.999 -10.809 1.00 91.50 117 ALA A CA 1
ATOM 915 C C . ALA A 1 117 ? -2.907 -1.911 -11.406 1.00 91.50 117 ALA A C 1
ATOM 917 O O . ALA A 1 117 ? -4.094 -1.579 -11.303 1.00 91.50 117 ALA A O 1
ATOM 918 N N . TYR A 1 118 ? -2.535 -3.018 -12.063 1.00 94.00 118 TYR A N 1
ATOM 919 C CA . TYR A 1 118 ? -3.496 -3.953 -12.645 1.00 94.00 118 TYR A CA 1
ATOM 920 C C . TYR A 1 118 ? -4.463 -4.479 -11.578 1.00 94.00 118 TYR A C 1
ATOM 922 O O . TYR A 1 118 ? -4.062 -5.044 -10.559 1.00 94.00 118 TYR A O 1
ATOM 930 N N . VAL A 1 119 ? -5.764 -4.285 -11.809 1.00 95.38 119 VAL A N 1
ATOM 931 C CA . VAL A 1 119 ? -6.832 -4.597 -10.844 1.00 95.38 119 VAL A CA 1
ATOM 932 C C . VAL A 1 119 ? -7.204 -6.083 -10.802 1.00 95.38 119 VAL A C 1
ATOM 934 O O . VAL A 1 119 ? -7.985 -6.499 -9.936 1.00 95.38 119 VAL A O 1
ATOM 937 N N . GLY A 1 120 ? -6.664 -6.880 -11.726 1.00 95.19 120 GLY A N 1
ATOM 938 C CA . GLY A 1 120 ? -6.992 -8.290 -11.920 1.00 95.19 120 GLY A CA 1
ATOM 939 C C . GLY A 1 120 ? -8.210 -8.524 -12.821 1.00 95.19 120 GLY A C 1
ATOM 940 O O . GLY A 1 120 ? -8.887 -7.584 -13.236 1.00 95.19 120 GLY A O 1
ATOM 941 N N . PRO A 1 121 ? -8.547 -9.791 -13.118 1.00 95.50 121 PRO A N 1
ATOM 942 C CA . PRO A 1 121 ? -9.693 -10.142 -13.964 1.00 95.50 121 PRO A CA 1
ATOM 943 C C . PRO A 1 121 ? -11.056 -9.974 -13.267 1.00 95.50 121 PRO A C 1
ATOM 945 O O . PRO A 1 121 ? -12.106 -10.090 -13.900 1.00 95.50 121 PRO A O 1
ATOM 948 N N . GLY A 1 122 ? -11.066 -9.745 -11.953 1.00 97.62 122 GLY A N 1
ATOM 949 C CA . GLY A 1 122 ? -12.276 -9.552 -11.161 1.00 97.62 122 GLY A CA 1
ATOM 950 C C . GLY A 1 122 ? -11.955 -9.141 -9.723 1.00 97.62 122 GLY A C 1
ATOM 951 O O . GLY A 1 122 ? -10.836 -9.371 -9.263 1.00 97.62 122 GLY A O 1
ATOM 952 N N . PRO A 1 123 ? -12.926 -8.589 -8.975 1.00 97.94 123 PRO A N 1
ATOM 953 C CA . PRO A 1 123 ? -12.727 -8.300 -7.563 1.00 97.94 123 PRO A CA 1
ATOM 954 C C . PRO A 1 123 ? -12.500 -9.603 -6.797 1.00 97.94 123 PRO A C 1
ATOM 956 O O . PRO A 1 123 ? -13.270 -10.559 -6.936 1.00 97.94 123 PRO A O 1
ATOM 959 N N . PHE A 1 124 ? -11.474 -9.631 -5.952 1.00 97.81 124 PHE A N 1
ATOM 960 C CA . PHE A 1 124 ? -11.022 -10.823 -5.244 1.00 97.81 124 PHE A CA 1
ATOM 961 C C . PHE A 1 124 ? -10.726 -11.995 -6.193 1.00 97.81 124 PHE A C 1
ATOM 963 O O . PHE A 1 124 ? -11.082 -13.142 -5.901 1.00 97.81 124 PHE A O 1
ATOM 970 N N . SER A 1 125 ? -10.131 -11.721 -7.355 1.00 97.81 125 SER A N 1
ATOM 971 C CA . SER A 1 125 ? -9.622 -12.773 -8.240 1.00 97.81 125 SER A CA 1
ATOM 972 C C . SER A 1 125 ? -8.463 -13.538 -7.598 1.00 97.81 125 SER A C 1
ATOM 974 O O . SER A 1 125 ? -8.328 -14.747 -7.817 1.00 97.81 125 SER A O 1
ATOM 976 N N . GLU A 1 126 ? -7.694 -12.864 -6.744 1.00 95.94 126 GLU A N 1
ATOM 977 C CA . GLU A 1 126 ? -6.460 -13.397 -6.182 1.00 95.94 126 GLU A CA 1
ATOM 978 C C . GLU A 1 126 ? -6.716 -14.255 -4.932 1.00 95.94 126 GLU A C 1
ATOM 980 O O . GLU A 1 126 ? -7.609 -13.961 -4.124 1.00 95.94 126 GLU A O 1
ATOM 985 N N . PRO A 1 127 ? -6.012 -15.389 -4.758 1.00 96.31 127 PRO A N 1
ATOM 986 C CA . PRO A 1 127 ? -6.162 -16.224 -3.566 1.00 96.31 127 PRO A CA 1
ATOM 987 C C . PRO A 1 127 ? -5.837 -15.474 -2.263 1.00 96.31 127 PRO A C 1
ATOM 989 O O . PRO A 1 127 ? -6.514 -15.699 -1.259 1.00 96.31 127 PRO A O 1
ATOM 992 N N . GLU A 1 128 ? -4.883 -14.550 -2.282 1.00 96.50 128 GLU A N 1
ATOM 993 C CA . GLU A 1 128 ? -4.443 -13.738 -1.147 1.00 96.50 128 GLU A CA 1
ATOM 994 C C . GLU A 1 128 ? -5.557 -12.793 -0.679 1.00 96.50 128 GLU A C 1
ATOM 996 O O . GLU A 1 128 ? -5.950 -12.807 0.493 1.00 96.50 128 GLU A O 1
ATOM 1001 N N . THR A 1 129 ? -6.140 -12.011 -1.596 1.00 97.12 129 THR A N 1
ATOM 1002 C CA . THR A 1 129 ? -7.239 -11.093 -1.255 1.00 97.12 129 THR A CA 1
ATOM 1003 C C . THR A 1 129 ? -8.513 -11.850 -0.881 1.00 97.12 129 THR A C 1
ATOM 1005 O O . THR A 1 129 ? -9.240 -11.412 0.015 1.00 97.12 129 THR A O 1
ATOM 1008 N N . ARG A 1 130 ? -8.775 -13.026 -1.477 1.00 98.19 130 ARG A N 1
ATOM 1009 C CA . ARG A 1 130 ? -9.868 -13.918 -1.039 1.00 98.19 130 ARG A CA 1
ATOM 1010 C C . ARG A 1 130 ? -9.659 -14.440 0.374 1.00 98.19 130 ARG A C 1
ATOM 1012 O O . ARG A 1 130 ? -10.606 -14.416 1.156 1.00 98.19 130 ARG A O 1
ATOM 1019 N N . ALA A 1 131 ? -8.449 -14.877 0.714 1.00 96.75 131 ALA A N 1
ATOM 1020 C CA . ALA A 1 131 ? -8.136 -15.343 2.060 1.00 96.75 131 ALA A CA 1
ATOM 1021 C C . ALA A 1 131 ? -8.347 -14.225 3.091 1.00 96.75 131 ALA A C 1
ATOM 1023 O O . ALA A 1 131 ? -8.970 -14.459 4.129 1.00 96.75 131 ALA A O 1
ATOM 1024 N N . MET A 1 132 ? -7.914 -12.998 2.775 1.00 96.50 132 MET A N 1
ATOM 1025 C CA . MET A 1 132 ? -8.151 -11.831 3.626 1.00 96.50 132 MET A CA 1
ATOM 1026 C C . MET A 1 132 ? -9.648 -11.530 3.778 1.00 96.50 132 MET A C 1
ATOM 1028 O O . MET A 1 132 ? -10.139 -11.382 4.897 1.00 96.50 132 MET A O 1
ATOM 1032 N N . ARG A 1 133 ? -10.396 -11.502 2.670 1.00 97.19 133 ARG A N 1
ATOM 1033 C CA . ARG A 1 133 ? -11.852 -11.308 2.667 1.00 97.19 133 ARG A CA 1
ATOM 1034 C C . ARG A 1 133 ? -12.556 -12.335 3.551 1.00 97.19 133 ARG A C 1
ATOM 1036 O O . ARG A 1 133 ? -13.346 -11.962 4.414 1.00 97.19 133 ARG A O 1
ATOM 1043 N N . ASP A 1 134 ? -12.283 -13.618 3.338 1.00 97.69 134 ASP A N 1
ATOM 1044 C CA . ASP A 1 134 ? -12.962 -14.714 4.035 1.00 97.69 134 ASP A CA 1
ATOM 1045 C C . ASP A 1 134 ? -12.611 -14.725 5.530 1.00 97.69 134 ASP A C 1
ATOM 1047 O O . ASP A 1 134 ? -13.476 -14.961 6.382 1.00 97.69 134 ASP A O 1
ATOM 1051 N N . PHE A 1 135 ? -11.363 -14.392 5.874 1.00 95.88 135 PHE A N 1
ATOM 1052 C CA . PHE A 1 135 ? -10.956 -14.179 7.257 1.00 95.88 135 PHE A CA 1
ATOM 1053 C C . PHE A 1 135 ? -11.742 -13.028 7.896 1.00 95.88 135 PHE A C 1
ATOM 1055 O O . PHE A 1 135 ? -12.385 -13.232 8.921 1.00 95.88 135 PHE A O 1
ATOM 1062 N N . VAL A 1 136 ? -11.769 -11.847 7.280 1.00 95.44 136 VAL A N 1
ATOM 1063 C CA . VAL A 1 136 ? -12.458 -10.671 7.836 1.00 95.44 136 VAL A CA 1
ATOM 1064 C C . VAL A 1 136 ? -13.957 -10.914 7.992 1.00 95.44 136 VAL A C 1
ATOM 1066 O O . VAL A 1 136 ? -14.515 -10.681 9.061 1.00 95.44 136 VAL A O 1
ATOM 1069 N N . LEU A 1 137 ? -14.613 -11.462 6.967 1.00 94.25 137 LEU A N 1
ATOM 1070 C CA . LEU A 1 137 ? -16.054 -11.723 7.006 1.00 94.25 137 LEU A CA 1
ATOM 1071 C C . LEU A 1 137 ? -16.445 -12.828 8.000 1.00 94.25 137 LEU A C 1
ATOM 1073 O O . LEU A 1 137 ? -17.592 -12.869 8.447 1.00 94.25 137 LEU A O 1
ATOM 1077 N N . SER A 1 138 ? -15.516 -13.714 8.375 1.00 95.56 138 SER A N 1
ATOM 1078 C CA . SER A 1 138 ? -15.747 -14.717 9.426 1.00 95.56 138 SER A CA 1
ATOM 1079 C C . SER A 1 138 ? -15.501 -14.199 10.849 1.00 95.56 138 SER A C 1
ATOM 1081 O O . SER A 1 138 ? -15.819 -14.904 11.810 1.00 95.56 138 SER A O 1
ATOM 1083 N N . HIS A 1 139 ? -15.004 -12.967 11.004 1.00 91.44 139 HIS A N 1
ATOM 1084 C CA . HIS A 1 139 ? -14.676 -12.350 12.289 1.00 91.44 139 HIS A CA 1
ATOM 1085 C C . HIS A 1 139 ? -15.445 -11.040 12.487 1.00 91.44 139 HIS A C 1
ATOM 1087 O O . HIS A 1 139 ? -14.951 -9.945 12.236 1.00 91.44 139 HIS A O 1
ATOM 1093 N N . SER A 1 140 ? -16.664 -11.144 13.016 1.00 86.25 140 SER A N 1
ATOM 1094 C CA . SER A 1 140 ? -17.531 -9.985 13.277 1.00 86.25 140 SER A CA 1
ATOM 1095 C C . SER A 1 140 ? -17.090 -9.108 14.461 1.00 86.25 140 SER A C 1
ATOM 1097 O O . SER A 1 140 ? -17.841 -8.231 14.877 1.00 86.25 140 SER A O 1
ATOM 1099 N N . ASP A 1 141 ? -15.960 -9.415 15.099 1.00 85.00 141 ASP A N 1
ATOM 1100 C CA . ASP A 1 141 ? -15.469 -8.775 16.325 1.00 85.00 141 ASP A CA 1
ATOM 1101 C C . ASP A 1 141 ? -14.188 -7.956 16.126 1.00 85.00 141 ASP A C 1
ATOM 1103 O O . ASP A 1 141 ? -13.582 -7.507 17.104 1.00 85.00 141 ASP A O 1
ATOM 1107 N N . ILE A 1 142 ? -13.784 -7.767 14.873 1.00 91.88 142 ILE A N 1
ATOM 1108 C CA . ILE A 1 142 ? -12.705 -6.870 14.485 1.00 91.88 142 ILE A CA 1
ATOM 1109 C C . ILE A 1 142 ? -13.265 -5.446 14.398 1.00 91.88 142 ILE A C 1
ATOM 1111 O O . ILE A 1 142 ? -14.226 -5.204 13.678 1.00 91.88 142 ILE A O 1
ATOM 1115 N N . GLU A 1 143 ? -12.663 -4.503 15.126 1.00 94.19 143 GLU A N 1
ATOM 1116 C CA . GLU A 1 143 ? -13.121 -3.098 15.156 1.00 94.19 143 GLU A CA 1
ATOM 1117 C C . GLU A 1 143 ? -12.134 -2.144 14.462 1.00 94.19 143 GLU A C 1
ATOM 1119 O O . GLU A 1 143 ? -12.538 -1.147 13.862 1.00 94.19 143 GLU A O 1
ATOM 1124 N N . LEU A 1 144 ? -10.838 -2.468 14.507 1.00 96.38 144 LEU A N 1
ATOM 1125 C CA . LEU A 1 144 ? -9.754 -1.676 13.924 1.00 96.38 144 LEU A CA 1
ATOM 1126 C C . LEU A 1 144 ? -8.856 -2.551 13.045 1.00 96.38 144 LEU A C 1
ATOM 1128 O O . LEU A 1 144 ? -8.596 -3.710 13.391 1.00 96.38 144 LEU A O 1
ATOM 1132 N N . ALA A 1 145 ? -8.321 -1.959 11.978 1.00 96.31 145 ALA A N 1
ATOM 1133 C CA . ALA A 1 145 ? -7.344 -2.577 11.087 1.00 96.31 145 ALA A CA 1
ATOM 1134 C C . ALA A 1 145 ? -6.173 -1.637 10.812 1.00 96.31 145 ALA A C 1
ATOM 1136 O O . ALA A 1 145 ? -6.362 -0.434 10.645 1.00 96.31 145 ALA A O 1
ATOM 1137 N N . VAL A 1 146 ? -4.970 -2.186 10.694 1.00 97.81 146 VAL A N 1
ATOM 1138 C CA . VAL A 1 146 ? -3.808 -1.457 10.174 1.00 97.81 146 VAL A CA 1
ATOM 1139 C C . VAL A 1 146 ? -3.161 -2.299 9.094 1.00 97.81 146 VAL A C 1
ATOM 1141 O O . VAL A 1 146 ? -2.863 -3.452 9.382 1.00 97.81 146 VAL A O 1
ATOM 1144 N N . SER A 1 147 ? -2.938 -1.741 7.904 1.00 96.81 147 SER A N 1
ATOM 1145 C CA . SER A 1 147 ? -2.078 -2.330 6.871 1.00 96.81 147 SER A CA 1
ATOM 1146 C C . SER A 1 147 ? -0.815 -1.503 6.746 1.00 96.81 147 SER A C 1
ATOM 1148 O O . SER A 1 147 ? -0.882 -0.290 6.547 1.00 96.81 147 SER A O 1
ATOM 1150 N N . TYR A 1 148 ? 0.328 -2.161 6.862 1.00 96.25 148 TYR A N 1
ATOM 1151 C CA . TYR A 1 148 ? 1.627 -1.535 6.673 1.00 96.25 148 TYR A CA 1
ATOM 1152 C C . TYR A 1 148 ? 2.063 -1.593 5.210 1.00 96.25 148 TYR A C 1
ATOM 1154 O O . TYR A 1 148 ? 1.890 -2.610 4.554 1.00 96.25 148 TYR A O 1
ATOM 1162 N N . HIS A 1 149 ? 2.608 -0.489 4.719 1.00 94.12 149 HIS A N 1
ATOM 1163 C CA . HIS A 1 149 ? 3.156 -0.291 3.380 1.00 94.12 149 HIS A CA 1
ATOM 1164 C C . HIS A 1 149 ? 4.450 0.528 3.491 1.00 94.12 149 HIS A C 1
ATOM 1166 O O . HIS A 1 149 ? 4.805 0.992 4.581 1.00 94.12 149 HIS A O 1
ATOM 1172 N N . SER A 1 150 ? 5.155 0.716 2.381 1.00 91.31 150 SER A N 1
ATOM 1173 C CA . SER A 1 150 ? 6.245 1.678 2.275 1.00 91.31 150 SER A CA 1
ATOM 1174 C C . SER A 1 150 ? 6.270 2.345 0.898 1.00 91.31 150 SER A C 1
ATOM 1176 O O . SER A 1 150 ? 5.748 1.831 -0.092 1.00 91.31 150 SER A O 1
ATOM 1178 N N . GLY A 1 151 ? 6.898 3.515 0.860 1.00 89.81 151 GLY A N 1
ATOM 1179 C CA . GLY A 1 151 ? 7.016 4.403 -0.286 1.00 89.81 151 GLY A CA 1
ATOM 1180 C C . GLY A 1 151 ? 6.810 5.856 0.103 1.00 89.81 151 GLY A C 1
ATOM 1181 O O . GLY A 1 151 ? 7.555 6.702 -0.375 1.00 89.81 151 GLY A O 1
ATOM 1182 N N . ALA A 1 152 ? 5.890 6.157 1.026 1.00 91.75 152 ALA A N 1
ATOM 1183 C CA . ALA A 1 152 ? 5.458 7.542 1.242 1.00 91.75 152 ALA A CA 1
ATOM 1184 C C . ALA A 1 152 ? 5.558 8.108 2.664 1.00 91.75 152 ALA A C 1
ATOM 1186 O O . ALA A 1 152 ? 5.221 9.276 2.858 1.00 91.75 152 ALA A O 1
ATOM 1187 N N . ALA A 1 153 ? 6.027 7.324 3.641 1.00 95.69 153 ALA A N 1
ATOM 1188 C CA . ALA A 1 153 ? 6.271 7.787 5.012 1.00 95.69 153 ALA A CA 1
ATOM 1189 C C . ALA A 1 153 ? 5.103 8.611 5.614 1.00 95.69 153 ALA A C 1
ATOM 1191 O O . ALA A 1 153 ? 5.280 9.766 6.000 1.00 95.69 153 ALA A O 1
ATOM 1192 N N . CYS A 1 154 ? 3.898 8.043 5.704 1.00 97.56 154 CYS A N 1
ATOM 1193 C CA . CYS A 1 154 ? 2.681 8.728 6.152 1.00 97.56 154 CYS A CA 1
ATOM 1194 C C . CYS A 1 154 ? 1.619 7.771 6.732 1.00 97.56 154 CYS A C 1
ATOM 1196 O O . CYS A 1 154 ? 1.743 6.549 6.668 1.00 97.56 154 CYS A O 1
ATOM 1198 N N . VAL A 1 155 ? 0.561 8.326 7.328 1.00 98.44 155 VAL A N 1
ATOM 1199 C CA . VAL A 1 155 ? -0.634 7.586 7.763 1.00 98.44 155 VAL A CA 1
ATOM 1200 C C . VAL A 1 155 ? -1.827 8.056 6.946 1.00 98.44 155 VAL A C 1
ATOM 1202 O O . VAL A 1 155 ? -2.134 9.246 6.917 1.00 98.44 155 VAL A O 1
ATOM 1205 N N . LEU A 1 156 ? -2.514 7.110 6.321 1.00 97.38 156 LEU A N 1
ATOM 1206 C CA . LEU A 1 156 ? -3.656 7.328 5.445 1.00 97.38 156 LEU A CA 1
ATOM 1207 C C . LEU A 1 156 ? -4.873 6.566 5.977 1.00 97.38 156 LEU A C 1
ATOM 1209 O O . LEU A 1 156 ? -4.749 5.576 6.703 1.00 97.38 156 LEU A O 1
ATOM 1213 N N . TYR A 1 157 ? -6.059 7.015 5.596 1.00 97.56 157 TYR A N 1
ATOM 1214 C CA . TYR A 1 157 ? -7.330 6.371 5.911 1.00 97.56 157 TYR A CA 1
ATOM 1215 C C . TYR A 1 157 ? -8.364 6.703 4.825 1.00 97.56 157 TYR A C 1
ATOM 1217 O O . TYR A 1 157 ? -8.141 7.645 4.064 1.00 97.56 157 TYR A O 1
ATOM 1225 N N . PRO A 1 158 ? -9.466 5.935 4.732 1.00 96.94 158 PRO A N 1
ATOM 1226 C CA . PRO A 1 158 ? -10.490 6.132 3.712 1.00 96.94 158 PRO A CA 1
ATOM 1227 C C . PRO A 1 158 ? -11.083 7.549 3.664 1.00 96.94 158 PRO A C 1
ATOM 1229 O O . PRO A 1 158 ? -11.228 8.205 4.694 1.00 96.94 158 PRO A O 1
ATOM 1232 N N . TRP A 1 159 ? -11.539 8.003 2.498 1.00 97.25 159 TRP A N 1
ATOM 1233 C CA . TRP A 1 159 ? -11.608 7.240 1.242 1.00 97.25 159 TRP A CA 1
ATOM 1234 C C . TRP A 1 159 ? -10.333 7.331 0.399 1.00 97.25 159 TRP A C 1
ATOM 1236 O O . TRP A 1 159 ? -9.659 8.357 0.390 1.00 97.25 159 TRP A O 1
ATOM 1246 N N . PHE A 1 160 ? -10.047 6.274 -0.362 1.00 96.56 160 PHE A N 1
ATOM 1247 C CA . PHE A 1 160 ? -9.022 6.278 -1.404 1.00 96.56 160 PHE A CA 1
ATOM 1248 C C . PHE A 1 160 ? -9.625 6.456 -2.801 1.00 96.56 160 PHE A C 1
ATOM 1250 O O . PHE A 1 160 ? -8.990 7.077 -3.644 1.00 96.56 160 PHE A O 1
ATOM 1257 N N . TYR A 1 161 ? -10.855 6.004 -3.063 1.00 97.81 161 TYR A N 1
ATOM 1258 C CA . TYR A 1 161 ? -11.508 6.199 -4.371 1.00 97.81 161 TYR A CA 1
ATOM 1259 C C . TYR A 1 161 ? -11.967 7.645 -4.642 1.00 97.81 161 TYR A C 1
ATOM 1261 O O . TYR A 1 161 ? -12.349 7.983 -5.759 1.00 97.81 161 TYR A O 1
ATOM 1269 N N . THR A 1 162 ? -11.977 8.520 -3.633 1.00 97.19 162 THR A N 1
ATOM 1270 C CA . THR A 1 162 ? -12.435 9.911 -3.764 1.00 97.19 162 THR A CA 1
ATOM 1271 C C . THR A 1 162 ? -11.770 10.821 -2.734 1.00 97.19 162 THR A C 1
ATOM 1273 O O . THR A 1 162 ? -11.348 10.366 -1.679 1.00 97.19 162 THR A O 1
ATOM 1276 N N . HIS A 1 163 ? -11.732 12.129 -3.004 1.00 95.12 163 HIS A N 1
ATOM 1277 C CA . HIS A 1 163 ? -11.285 13.145 -2.040 1.00 95.12 163 HIS A CA 1
ATOM 1278 C C . HIS A 1 163 ? -12.369 13.583 -1.049 1.00 95.12 163 HIS A C 1
ATOM 1280 O O . HIS A 1 163 ? -12.103 14.395 -0.160 1.00 95.12 163 HIS A O 1
ATOM 1286 N N . ALA A 1 164 ? -13.612 13.129 -1.223 1.00 95.75 164 ALA A N 1
ATOM 1287 C CA . ALA A 1 164 ? -14.662 13.420 -0.259 1.00 95.75 164 ALA A CA 1
ATOM 1288 C C . ALA A 1 164 ? -14.353 12.732 1.085 1.00 95.75 164 ALA A C 1
ATOM 1290 O O . ALA A 1 164 ? -13.879 11.596 1.086 1.00 95.75 164 ALA A O 1
ATOM 1291 N N . PRO A 1 165 ? -14.653 13.371 2.230 1.00 95.75 165 PRO A N 1
ATOM 1292 C CA . PRO A 1 165 ? -14.453 12.741 3.528 1.00 95.75 165 PRO A CA 1
ATOM 1293 C C . PRO A 1 165 ? -15.408 11.559 3.704 1.00 95.75 165 PRO A C 1
ATOM 1295 O O . PRO A 1 165 ? -16.553 11.580 3.232 1.00 95.75 165 PRO A O 1
ATOM 1298 N N . CYS A 1 166 ? -14.965 10.541 4.435 1.00 96.44 166 CYS A N 1
ATOM 1299 C CA . CYS A 1 166 ? -15.848 9.457 4.839 1.00 96.44 166 CYS A CA 1
ATOM 1300 C C . CYS A 1 166 ? -16.768 9.875 6.007 1.00 96.44 166 CYS A C 1
ATOM 1302 O O . CYS A 1 166 ? -16.471 10.832 6.727 1.00 96.44 166 CYS A O 1
ATOM 1304 N N . PRO A 1 167 ? -17.906 9.189 6.233 1.00 97.94 167 PRO A N 1
ATOM 1305 C CA . PRO A 1 167 ? -18.799 9.508 7.351 1.00 97.94 167 PRO A CA 1
ATOM 1306 C C . PRO A 1 167 ? -18.115 9.525 8.730 1.00 97.94 167 PRO A C 1
ATOM 1308 O O . PRO A 1 167 ? -18.469 10.349 9.575 1.00 97.94 167 PRO A O 1
ATOM 1311 N N . ASP A 1 168 ? -17.120 8.659 8.943 1.00 97.75 168 ASP A N 1
ATOM 1312 C CA . ASP A 1 168 ? -16.372 8.532 10.202 1.00 97.75 168 ASP A CA 1
ATOM 1313 C C . ASP A 1 168 ? -15.017 9.259 10.200 1.00 97.75 168 ASP A C 1
ATOM 1315 O O . ASP A 1 168 ? -14.172 8.985 11.059 1.00 97.75 168 ASP A O 1
ATOM 1319 N N . GLU A 1 169 ? -14.818 10.225 9.295 1.00 96.50 169 GLU A N 1
ATOM 1320 C CA . GLU A 1 169 ? -13.598 11.040 9.162 1.00 96.50 169 GLU A CA 1
ATOM 1321 C C . GLU A 1 169 ? -13.071 11.518 10.523 1.00 96.50 169 GLU A C 1
ATOM 1323 O O . GLU A 1 169 ? -11.904 11.349 10.863 1.00 96.50 169 GLU A O 1
ATOM 1328 N N . GLY A 1 170 ? -13.951 12.057 11.374 1.00 97.44 170 GLY A N 1
ATOM 1329 C CA . GLY A 1 170 ? -13.559 12.574 12.687 1.00 97.44 170 GLY A CA 1
ATOM 1330 C C . GLY A 1 170 ? -13.053 11.507 13.668 1.00 97.44 170 GLY A C 1
ATOM 1331 O O . GLY A 1 170 ? -12.316 11.839 14.600 1.00 97.44 170 GLY A O 1
ATOM 1332 N N . THR A 1 171 ? -13.441 10.242 13.495 1.00 97.69 171 THR A N 1
ATOM 1333 C CA . THR A 1 171 ? -12.922 9.110 14.277 1.00 97.69 171 THR A CA 1
ATOM 1334 C C . THR A 1 171 ? -11.601 8.625 13.688 1.00 97.69 171 THR A C 1
ATOM 1336 O O . THR A 1 171 ? -10.625 8.502 14.430 1.00 97.69 171 THR A O 1
ATOM 1339 N N . LEU A 1 172 ? -11.532 8.419 12.370 1.00 98.25 172 LEU A N 1
ATOM 1340 C CA . LEU A 1 172 ? -10.311 7.978 11.687 1.00 98.25 172 LEU A CA 1
ATOM 1341 C C . LEU A 1 172 ? -9.172 8.990 11.841 1.00 98.25 172 LEU A C 1
ATOM 1343 O O . LEU A 1 172 ? -8.067 8.602 12.209 1.00 98.25 172 LEU A O 1
ATOM 1347 N N . ALA A 1 173 ? -9.453 10.289 11.731 1.00 98.25 173 ALA A N 1
ATOM 1348 C CA . ALA A 1 173 ? -8.475 11.347 11.967 1.00 98.25 173 ALA A CA 1
ATOM 1349 C C . ALA A 1 173 ? -7.899 11.320 13.396 1.00 98.25 173 ALA A C 1
ATOM 1351 O O . ALA A 1 173 ? -6.716 11.596 13.595 1.00 98.25 173 ALA A O 1
ATOM 1352 N N . LYS A 1 174 ? -8.695 10.950 14.413 1.00 98.25 174 LYS A N 1
ATOM 1353 C CA . LYS A 1 174 ? -8.195 10.784 15.794 1.00 98.25 174 LYS A CA 1
ATOM 1354 C C . LYS A 1 174 ? -7.292 9.563 15.932 1.00 98.25 174 LYS A C 1
ATOM 1356 O O . LYS A 1 174 ? -6.286 9.643 16.635 1.00 98.25 174 LYS A O 1
ATOM 1361 N N . LEU A 1 175 ? -7.637 8.454 15.276 1.00 98.50 175 LEU A N 1
ATOM 1362 C CA . LEU A 1 175 ? -6.806 7.248 15.249 1.00 98.50 175 LEU A CA 1
ATOM 1363 C C . LEU A 1 175 ? -5.481 7.524 14.533 1.00 98.50 175 LEU A C 1
ATOM 1365 O O . LEU A 1 175 ? -4.417 7.253 15.088 1.00 98.50 175 LEU A O 1
ATOM 1369 N N . ALA A 1 176 ? -5.547 8.155 13.361 1.00 98.56 176 ALA A N 1
ATOM 1370 C CA . ALA A 1 176 ? -4.389 8.567 12.583 1.00 98.56 176 ALA A CA 1
ATOM 1371 C C . ALA A 1 176 ? -3.505 9.550 13.363 1.00 98.56 176 ALA A C 1
ATOM 1373 O O . ALA A 1 176 ? -2.290 9.385 13.387 1.00 98.56 176 ALA A O 1
ATOM 1374 N N . ALA A 1 177 ? -4.093 10.500 14.098 1.00 98.62 177 ALA A N 1
ATOM 1375 C CA . ALA A 1 177 ? -3.341 11.402 14.968 1.00 98.62 177 ALA A CA 1
ATOM 1376 C C . ALA A 1 177 ? -2.658 10.676 16.136 1.00 98.62 177 ALA A C 1
ATOM 1378 O O . ALA A 1 177 ? -1.495 10.960 16.435 1.00 98.62 177 ALA A O 1
ATOM 1379 N N . ALA A 1 178 ? -3.356 9.741 16.792 1.00 98.31 178 ALA A N 1
ATOM 1380 C CA . ALA A 1 178 ? -2.805 8.944 17.890 1.00 98.31 178 ALA A CA 1
ATOM 1381 C C . ALA A 1 178 ? -1.648 8.044 17.430 1.00 98.31 178 ALA A C 1
ATOM 1383 O O . ALA A 1 178 ? -0.695 7.839 18.187 1.00 98.31 178 ALA A O 1
ATOM 1384 N N . TYR A 1 179 ? -1.725 7.548 16.194 1.00 98.69 179 TYR A N 1
ATOM 1385 C CA . TYR A 1 179 ? -0.678 6.766 15.552 1.00 98.69 179 TYR A CA 1
ATOM 1386 C C . TYR A 1 179 ? 0.485 7.657 15.086 1.00 98.69 179 TYR A C 1
ATOM 1388 O O . TYR A 1 179 ? 1.605 7.566 15.591 1.00 98.69 179 TYR A O 1
ATOM 1396 N N . GLY A 1 180 ? 0.214 8.558 14.142 1.00 98.38 180 GLY A N 1
ATOM 1397 C CA . GLY A 1 180 ? 1.214 9.344 13.427 1.00 98.38 180 GLY A CA 1
ATOM 1398 C C . GLY A 1 180 ? 2.021 10.267 14.335 1.00 98.38 180 GLY A C 1
ATOM 1399 O O . GLY A 1 180 ? 3.230 10.380 14.155 1.00 98.38 180 GLY A O 1
ATOM 1400 N N . SER A 1 181 ? 1.418 10.826 15.394 1.00 98.25 181 SER A N 1
ATOM 1401 C CA . SER A 1 181 ? 2.155 11.657 16.365 1.00 98.25 181 SER A CA 1
ATOM 1402 C C . SER A 1 181 ? 3.234 10.877 17.126 1.00 98.25 181 SER A C 1
ATOM 1404 O O . SER A 1 181 ? 4.257 11.448 17.493 1.00 98.25 181 SER A O 1
ATOM 1406 N N . VAL A 1 182 ? 3.022 9.578 17.372 1.00 98.06 182 VAL A N 1
ATOM 1407 C CA . VAL A 1 182 ? 4.005 8.706 18.040 1.00 98.06 182 VAL A CA 1
ATOM 1408 C C . VAL A 1 182 ? 5.001 8.129 17.036 1.00 98.06 182 VAL A C 1
ATOM 1410 O O . VAL A 1 182 ? 6.189 8.030 17.342 1.00 98.06 182 VAL A O 1
ATOM 1413 N N . ALA A 1 183 ? 4.535 7.771 15.836 1.00 97.31 183 ALA A N 1
ATOM 1414 C CA . ALA A 1 183 ? 5.393 7.262 14.768 1.00 97.31 183 ALA A CA 1
ATOM 1415 C C . ALA A 1 183 ? 6.325 8.346 14.190 1.00 97.31 183 ALA A C 1
ATOM 1417 O O . ALA A 1 183 ? 7.404 8.024 13.692 1.00 97.31 183 ALA A O 1
ATOM 1418 N N . GLY A 1 184 ? 5.937 9.621 14.298 1.00 97.38 184 GLY A N 1
ATOM 141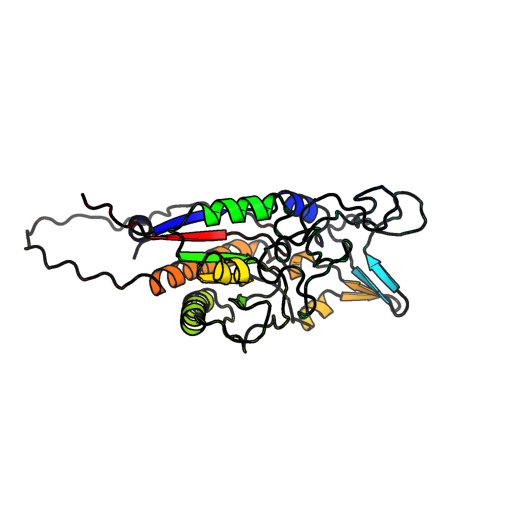9 C CA . GLY A 1 184 ? 6.600 10.738 13.628 1.00 97.38 184 GLY A CA 1
ATOM 1420 C C . GLY A 1 184 ? 6.253 10.816 12.141 1.00 97.38 184 GLY A C 1
ATOM 1421 O O . GLY A 1 184 ? 7.104 11.200 11.348 1.00 97.38 184 GLY A O 1
ATOM 1422 N N . LEU A 1 185 ? 5.034 10.417 11.772 1.00 97.69 185 LEU A N 1
ATOM 1423 C CA . LEU A 1 185 ? 4.546 10.388 10.392 1.00 97.69 185 LEU A CA 1
ATOM 1424 C C . LEU A 1 185 ? 3.453 11.451 10.197 1.00 97.69 185 LEU A C 1
ATOM 1426 O O .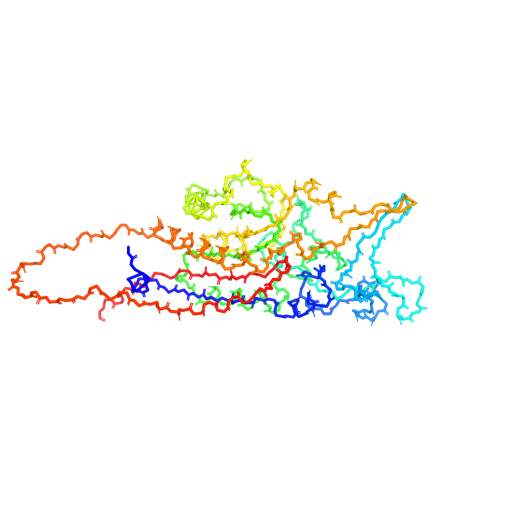 LEU A 1 185 ? 2.616 11.603 11.093 1.00 97.69 185 LEU A O 1
ATOM 1430 N N . PRO A 1 186 ? 3.407 12.165 9.057 1.00 97.69 186 PRO A N 1
ATOM 1431 C CA . PRO A 1 186 ? 2.268 12.997 8.688 1.00 97.69 186 PRO A CA 1
ATOM 1432 C C . PRO A 1 186 ? 1.004 12.140 8.562 1.00 97.69 186 PRO A C 1
ATOM 1434 O O . PRO A 1 186 ? 1.043 11.015 8.069 1.00 97.69 186 PRO A O 1
ATOM 1437 N N . TYR A 1 187 ? -0.119 12.676 9.035 1.00 97.19 187 TYR A N 1
ATOM 1438 C CA . TYR A 1 187 ? -1.397 11.955 9.118 1.00 97.19 187 TYR A CA 1
ATOM 1439 C C . TYR A 1 187 ? -2.615 12.824 8.785 1.00 97.19 187 TYR A C 1
ATOM 1441 O O . TYR A 1 187 ? -3.752 12.355 8.842 1.00 97.19 187 TYR A O 1
ATOM 1449 N N . ARG A 1 188 ? -2.404 14.118 8.521 1.00 95.31 188 ARG A N 1
ATOM 1450 C CA . ARG A 1 188 ? -3.474 15.021 8.100 1.00 95.31 188 ARG A CA 1
ATOM 1451 C C . ARG A 1 188 ? -3.542 15.031 6.576 1.00 95.31 188 ARG A C 1
ATOM 1453 O O . ARG A 1 188 ? -2.476 15.073 5.962 1.00 95.31 188 ARG A O 1
ATOM 1460 N N . PRO A 1 189 ? -4.734 15.042 5.962 1.00 89.50 189 PRO A N 1
ATOM 1461 C CA . PRO A 1 189 ? -4.870 15.034 4.503 1.00 89.50 189 PRO A CA 1
ATOM 1462 C C . PRO A 1 189 ? -4.073 16.144 3.788 1.00 89.50 189 PRO A C 1
ATOM 1464 O O . PRO A 1 189 ? -3.568 15.963 2.679 1.00 89.50 189 PRO A O 1
ATOM 1467 N N . GLU A 1 190 ? -3.909 17.304 4.424 1.00 90.56 190 GLU A N 1
ATOM 1468 C CA . GLU A 1 190 ? -3.100 18.410 3.910 1.00 90.56 190 GLU A CA 1
ATOM 1469 C C . GLU A 1 190 ? -1.583 18.176 3.996 1.00 90.56 190 GLU A C 1
ATOM 1471 O O . GLU A 1 190 ? -0.851 18.739 3.185 1.00 90.56 190 GLU A O 1
ATOM 1476 N N . ASP A 1 191 ? -1.119 17.324 4.911 1.00 92.94 191 ASP A N 1
ATOM 1477 C CA . ASP A 1 191 ? 0.302 17.099 5.206 1.00 92.94 191 ASP A CA 1
ATOM 1478 C C . ASP A 1 191 ? 0.858 15.829 4.536 1.00 92.94 191 ASP A C 1
ATOM 1480 O O . ASP A 1 191 ? 2.074 15.679 4.413 1.00 92.94 191 ASP A O 1
ATOM 1484 N N . VAL A 1 192 ? -0.005 14.893 4.120 1.00 93.56 192 VAL A N 1
ATOM 1485 C CA . VAL A 1 192 ? 0.429 13.649 3.465 1.00 93.56 192 VAL A CA 1
ATOM 1486 C C . VAL A 1 192 ? 0.805 13.883 1.992 1.00 93.56 192 VAL A C 1
ATOM 1488 O O . VAL A 1 192 ? 0.146 14.666 1.299 1.00 93.56 192 VAL A O 1
ATOM 1491 N N . PRO A 1 193 ? 1.852 13.209 1.479 1.00 90.31 193 PRO A N 1
ATOM 1492 C CA . PRO A 1 193 ? 2.313 13.417 0.105 1.00 90.31 193 PRO A CA 1
ATOM 1493 C C . PRO A 1 193 ? 1.476 12.648 -0.932 1.00 90.31 193 PRO A C 1
ATOM 1495 O O . PRO A 1 193 ? 1.400 13.059 -2.089 1.00 90.31 193 PRO A O 1
ATOM 1498 N N . VAL A 1 194 ? 0.819 11.556 -0.529 1.00 90.12 194 VAL A N 1
ATOM 1499 C CA . VAL A 1 194 ? -0.052 10.748 -1.395 1.00 90.12 194 VAL A CA 1
ATOM 1500 C C . VAL A 1 194 ? -1.389 11.463 -1.575 1.00 90.12 194 VAL A C 1
ATOM 1502 O O . VAL A 1 194 ? -2.126 11.650 -0.609 1.00 90.12 194 VAL A O 1
ATOM 1505 N N . ARG A 1 195 ? -1.692 11.882 -2.809 1.00 89.12 195 ARG A N 1
ATOM 1506 C CA . ARG A 1 195 ? -2.897 12.668 -3.134 1.00 89.12 195 ARG A CA 1
ATOM 1507 C C . ARG A 1 195 ? -3.723 12.120 -4.291 1.00 89.12 195 ARG A C 1
ATOM 1509 O O . ARG A 1 195 ? -4.696 12.762 -4.654 1.00 89.12 195 ARG A O 1
ATOM 1516 N N . TYR A 1 196 ? -3.336 10.998 -4.883 1.00 93.00 196 TYR A N 1
ATOM 1517 C CA . TYR A 1 196 ? -4.080 10.389 -5.982 1.00 93.00 196 TYR A CA 1
ATOM 1518 C C . TYR A 1 196 ? -5.198 9.485 -5.449 1.00 93.00 196 TYR A C 1
ATOM 1520 O O . TYR A 1 196 ? -5.096 8.931 -4.351 1.00 93.00 196 TYR A O 1
ATOM 1528 N N . THR A 1 197 ? -6.265 9.337 -6.226 1.00 97.81 197 THR A N 1
ATOM 1529 C CA . THR A 1 197 ? -7.369 8.414 -5.937 1.00 97.81 197 THR A CA 1
ATOM 1530 C C . THR A 1 197 ? -7.090 7.009 -6.478 1.00 97.81 197 THR A C 1
ATOM 1532 O O . THR A 1 197 ? -6.366 6.841 -7.455 1.00 97.81 197 THR A O 1
ATOM 1535 N N . CYS A 1 198 ? -7.643 5.976 -5.839 1.00 96.25 198 CYS A N 1
ATOM 1536 C CA . CYS A 1 198 ? -7.400 4.568 -6.167 1.00 96.25 198 CYS A CA 1
ATOM 1537 C C . CYS A 1 198 ? -8.693 3.755 -6.218 1.00 96.25 198 CYS A C 1
ATOM 1539 O O . CYS A 1 198 ? -9.544 3.885 -5.340 1.00 96.25 198 CYS A O 1
ATOM 1541 N N . SER A 1 199 ? -8.790 2.832 -7.170 1.00 96.19 199 SER A N 1
ATOM 1542 C CA . SER A 1 199 ? -9.861 1.831 -7.208 1.00 96.19 199 SER A CA 1
ATOM 1543 C C . SER A 1 199 ? -9.510 0.607 -6.359 1.00 96.19 199 SER A C 1
ATOM 1545 O O . SER A 1 199 ? -8.341 0.288 -6.157 1.00 96.19 199 SER A O 1
ATOM 1547 N N . GLY A 1 200 ? -10.531 -0.090 -5.855 1.00 97.62 200 GLY A N 1
ATOM 1548 C CA . GLY A 1 200 ? -10.397 -1.439 -5.292 1.00 97.62 200 GLY A CA 1
ATOM 1549 C C . GLY A 1 200 ? -9.390 -1.603 -4.148 1.00 97.62 200 GLY A C 1
ATOM 1550 O O . GLY A 1 200 ? -8.754 -2.653 -4.035 1.00 97.62 200 GLY A O 1
ATOM 1551 N N . THR A 1 201 ? -9.218 -0.585 -3.301 1.00 97.56 201 THR A N 1
ATOM 1552 C CA . THR A 1 201 ? -8.247 -0.637 -2.197 1.00 97.56 201 THR A CA 1
ATOM 1553 C C . THR A 1 201 ? -8.739 -1.475 -1.019 1.00 97.56 201 THR A C 1
ATOM 1555 O O . THR A 1 201 ? -9.939 -1.556 -0.733 1.00 97.56 201 THR A O 1
ATOM 1558 N N . TRP A 1 202 ? -7.794 -2.063 -0.278 1.00 97.56 202 TRP A N 1
ATOM 1559 C CA . TRP A 1 202 ? -8.093 -2.817 0.940 1.00 97.56 202 TRP A CA 1
ATOM 1560 C C . TRP A 1 202 ? -8.831 -1.939 1.964 1.00 97.56 202 TRP A C 1
ATOM 1562 O O . TRP A 1 202 ? -9.854 -2.352 2.505 1.00 97.56 202 TRP A O 1
ATOM 1572 N N . GLY A 1 203 ? -8.345 -0.712 2.189 1.00 96.31 203 GLY A N 1
ATOM 1573 C CA . GLY A 1 203 ? -8.836 0.200 3.221 1.00 96.31 203 GLY A CA 1
ATOM 1574 C C . GLY A 1 203 ? -10.272 0.643 2.972 1.00 96.31 203 GLY A C 1
ATOM 1575 O O . GLY A 1 203 ? -11.088 0.614 3.896 1.00 96.31 203 GLY A O 1
ATOM 1576 N N . ASP A 1 204 ? -10.614 0.969 1.723 1.00 98.44 204 ASP A N 1
ATOM 1577 C CA . ASP A 1 204 ? -11.988 1.335 1.382 1.00 98.44 204 ASP A CA 1
ATOM 1578 C C . ASP A 1 204 ? -12.940 0.148 1.543 1.00 98.44 204 ASP A C 1
ATOM 1580 O O . ASP A 1 204 ? -14.044 0.317 2.060 1.00 98.44 204 ASP A O 1
ATOM 1584 N N . TRP A 1 205 ? -12.518 -1.069 1.177 1.00 98.50 205 TRP A N 1
ATOM 1585 C CA . TRP A 1 205 ? -13.334 -2.267 1.388 1.00 98.50 205 TRP A CA 1
ATOM 1586 C C . TRP A 1 205 ? -13.518 -2.598 2.876 1.00 98.50 205 TRP A C 1
ATOM 1588 O O . TRP A 1 205 ? -14.643 -2.886 3.300 1.00 98.50 205 TRP A O 1
ATOM 1598 N N . MET A 1 206 ? -12.453 -2.502 3.684 1.00 97.88 206 MET A N 1
ATOM 1599 C CA . MET A 1 206 ? -12.536 -2.691 5.138 1.00 97.88 206 MET A CA 1
ATOM 1600 C C . MET A 1 206 ? -13.552 -1.740 5.767 1.00 97.88 206 MET A C 1
ATOM 1602 O O . MET A 1 206 ? -14.361 -2.155 6.597 1.00 97.88 206 MET A O 1
ATOM 1606 N N . TYR A 1 207 ? -13.547 -0.479 5.344 1.00 98.44 207 TYR A N 1
ATOM 1607 C CA . TYR A 1 207 ? -14.450 0.526 5.884 1.00 98.44 207 TYR A CA 1
ATOM 1608 C C . TYR A 1 207 ? -15.883 0.377 5.358 1.00 98.44 207 TYR A C 1
ATOM 1610 O O . TYR A 1 207 ? -16.824 0.245 6.144 1.00 98.44 207 TYR A O 1
ATOM 1618 N N . ALA A 1 208 ? -16.065 0.338 4.036 1.00 98.19 208 ALA A N 1
ATOM 1619 C CA . ALA A 1 208 ? -17.386 0.340 3.412 1.00 98.19 208 ALA A CA 1
ATOM 1620 C C . ALA A 1 208 ? -18.172 -0.955 3.629 1.00 98.19 208 ALA A C 1
ATOM 1622 O O . ALA A 1 208 ? -19.391 -0.914 3.804 1.00 98.19 208 ALA A O 1
ATOM 1623 N N . VAL A 1 209 ? -17.485 -2.099 3.551 1.00 97.44 209 VAL A N 1
ATOM 1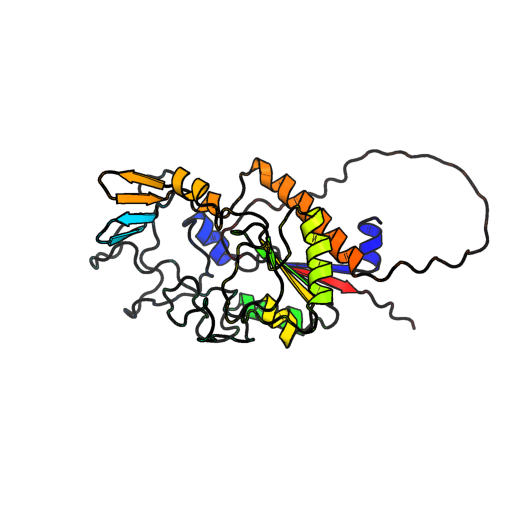624 C CA . VAL A 1 209 ? -18.122 -3.420 3.479 1.00 97.44 209 VAL A CA 1
ATOM 1625 C C . VAL A 1 209 ? -17.953 -4.188 4.781 1.00 97.44 209 VAL A C 1
ATOM 1627 O O . VAL A 1 209 ? -18.916 -4.788 5.252 1.00 97.44 209 VAL A O 1
ATOM 1630 N N . ALA A 1 210 ? -16.756 -4.173 5.375 1.00 96.06 210 ALA A N 1
ATOM 1631 C CA . ALA A 1 210 ? -16.512 -4.884 6.630 1.00 96.06 210 ALA A CA 1
ATOM 1632 C C . ALA A 1 210 ? -16.857 -4.056 7.883 1.00 96.06 210 ALA A C 1
ATOM 1634 O O . ALA A 1 210 ? -16.920 -4.621 8.972 1.00 96.06 210 ALA A O 1
ATOM 1635 N N . HIS A 1 211 ? -17.129 -2.751 7.738 1.00 96.56 211 HIS A N 1
ATOM 1636 C CA . HIS A 1 211 ? -17.434 -1.824 8.837 1.00 96.56 211 HIS A CA 1
ATOM 1637 C C . HIS A 1 211 ? -16.327 -1.741 9.901 1.00 96.56 211 HIS A C 1
ATOM 1639 O O . HIS A 1 211 ? -16.597 -1.580 11.092 1.00 96.56 211 HIS A O 1
ATOM 1645 N N . ILE A 1 212 ? -15.075 -1.842 9.458 1.00 97.12 212 ILE A N 1
ATOM 1646 C CA . ILE A 1 212 ? -13.875 -1.766 10.293 1.00 97.12 212 ILE A CA 1
ATOM 1647 C C . ILE A 1 212 ? -13.195 -0.423 10.048 1.00 97.12 212 ILE A C 1
ATOM 1649 O O . ILE A 1 212 ? -13.162 0.042 8.915 1.00 97.12 212 ILE A O 1
ATOM 1653 N N . LEU A 1 213 ? -12.627 0.196 11.086 1.00 98.06 213 LEU A N 1
ATOM 1654 C CA . LEU A 1 213 ? -11.872 1.446 10.953 1.00 98.06 213 LEU A CA 1
ATOM 1655 C C . LEU A 1 213 ? -10.419 1.136 10.542 1.00 98.06 213 LEU A C 1
ATOM 1657 O O . LEU A 1 213 ? -9.661 0.636 11.383 1.00 98.06 213 LEU A O 1
ATOM 1661 N N . PRO A 1 214 ? -10.004 1.403 9.287 1.00 97.69 214 PRO A N 1
ATOM 1662 C CA . PRO A 1 214 ? -8.697 1.001 8.794 1.00 97.69 214 PRO A CA 1
ATOM 1663 C C . PRO A 1 214 ? -7.724 2.185 8.721 1.00 97.69 214 PRO A C 1
ATOM 1665 O O . PRO A 1 214 ? -8.092 3.278 8.292 1.00 97.69 214 PRO A O 1
ATOM 1668 N N . LEU A 1 215 ? -6.461 1.951 9.075 1.00 98.31 215 LEU A N 1
ATOM 1669 C CA . LEU A 1 215 ? -5.349 2.840 8.735 1.00 98.31 215 LEU A CA 1
ATOM 1670 C C . LEU A 1 215 ? -4.389 2.137 7.771 1.00 98.31 215 LEU A C 1
ATOM 1672 O O . LEU A 1 215 ? -3.939 1.022 8.034 1.00 98.31 215 LEU A O 1
ATOM 1676 N N . THR A 1 216 ? -4.026 2.812 6.688 1.00 97.69 216 THR A N 1
ATOM 1677 C CA . THR A 1 216 ? -2.896 2.434 5.831 1.00 97.69 216 THR A CA 1
ATOM 1678 C C . THR A 1 216 ? -1.678 3.211 6.319 1.00 97.69 216 THR A C 1
ATOM 1680 O O . THR A 1 216 ? -1.703 4.439 6.353 1.00 97.69 216 THR A O 1
ATOM 1683 N N . VAL A 1 217 ? -0.622 2.522 6.743 1.00 98.06 217 VAL A N 1
ATOM 1684 C CA . VAL A 1 217 ? 0.589 3.152 7.286 1.00 98.06 217 VAL A CA 1
ATOM 1685 C C . VAL A 1 217 ? 1.752 2.902 6.343 1.00 98.06 217 VAL A C 1
ATOM 1687 O O . VAL A 1 217 ? 2.274 1.795 6.282 1.00 98.06 217 VAL A O 1
ATOM 1690 N N . GLU A 1 218 ? 2.189 3.954 5.668 1.00 96.25 218 GLU A N 1
ATOM 1691 C CA . GLU A 1 218 ? 3.415 4.000 4.880 1.00 96.25 218 GLU A CA 1
ATOM 1692 C C . GLU A 1 218 ? 4.583 4.242 5.850 1.00 96.25 218 GLU A C 1
ATOM 1694 O O . GLU A 1 218 ? 4.792 5.359 6.320 1.00 96.25 218 GLU A O 1
ATOM 1699 N N . VAL A 1 219 ? 5.307 3.193 6.248 1.00 95.75 219 VAL A N 1
ATOM 1700 C CA . VAL A 1 219 ? 6.258 3.254 7.382 1.00 95.75 219 VAL A CA 1
ATOM 1701 C C . VAL A 1 219 ? 7.555 3.992 7.069 1.00 95.75 219 VAL A C 1
ATOM 1703 O O . VAL A 1 219 ? 8.273 4.394 7.987 1.00 95.75 219 VAL A O 1
ATOM 1706 N N . TYR A 1 220 ? 7.867 4.117 5.785 1.00 94.69 220 TYR A N 1
ATOM 1707 C CA . TYR A 1 220 ? 9.091 4.683 5.234 1.00 94.69 220 TYR A CA 1
ATOM 1708 C C . TYR A 1 220 ? 8.851 5.043 3.763 1.00 94.69 220 TYR A C 1
ATOM 1710 O O . TYR A 1 220 ? 7.860 4.599 3.188 1.00 94.69 220 TYR A O 1
ATOM 1718 N N . GLY A 1 221 ? 9.751 5.817 3.167 1.00 92.69 221 GLY A N 1
ATOM 1719 C CA . GLY A 1 221 ? 9.927 5.915 1.723 1.00 92.69 221 GLY A CA 1
ATOM 1720 C C . GLY A 1 221 ? 10.259 7.325 1.256 1.00 92.69 221 GLY A C 1
ATOM 1721 O O . GLY A 1 221 ? 10.183 8.282 2.031 1.00 92.69 221 GLY A O 1
ATOM 1722 N N . MET A 1 222 ? 10.657 7.426 -0.009 1.00 94.44 222 MET A N 1
ATOM 1723 C CA . MET A 1 222 ? 11.179 8.651 -0.624 1.00 94.44 222 MET A CA 1
ATOM 1724 C C . MET A 1 222 ? 10.193 9.302 -1.604 1.00 94.44 222 MET A C 1
ATOM 1726 O O . MET A 1 222 ? 10.568 10.189 -2.373 1.00 94.44 222 MET A O 1
ATOM 1730 N N . TYR A 1 223 ? 8.914 8.915 -1.564 1.00 91.06 223 TYR A N 1
ATOM 1731 C CA . TYR A 1 223 ? 7.875 9.505 -2.406 1.00 91.06 223 TYR A CA 1
ATOM 1732 C C . TYR A 1 223 ? 7.775 11.020 -2.222 1.00 91.06 223 TYR A C 1
ATOM 1734 O O . TYR A 1 223 ? 7.611 11.535 -1.115 1.00 91.06 223 TYR A O 1
ATOM 1742 N N . GLY A 1 224 ? 7.869 11.739 -3.341 1.00 87.75 224 GLY A N 1
ATOM 1743 C CA . GLY A 1 224 ? 7.889 13.201 -3.374 1.00 87.75 224 GLY A CA 1
ATOM 1744 C C . GLY A 1 224 ? 9.224 13.838 -2.962 1.00 87.75 224 GLY A C 1
ATOM 1745 O O . GLY A 1 224 ? 9.325 15.065 -2.977 1.00 87.75 224 GLY A O 1
ATOM 1746 N N . ASN A 1 225 ? 10.255 13.054 -2.628 1.00 93.06 225 ASN A N 1
ATOM 1747 C CA . ASN A 1 225 ? 11.594 13.560 -2.335 1.00 93.06 225 ASN A CA 1
ATOM 1748 C C . ASN A 1 225 ? 12.420 13.683 -3.623 1.00 93.06 225 ASN A C 1
ATOM 1750 O O . ASN A 1 225 ? 13.191 12.796 -3.984 1.00 93.06 225 ASN A O 1
ATOM 1754 N N . TRP A 1 226 ? 12.241 14.805 -4.320 1.00 91.44 226 TRP A N 1
ATOM 1755 C CA . TRP A 1 226 ? 12.895 15.045 -5.607 1.00 91.44 226 TRP A CA 1
ATOM 1756 C C . TRP A 1 226 ? 14.421 15.130 -5.504 1.00 91.44 226 TRP A C 1
ATOM 1758 O O . TRP A 1 226 ? 15.121 14.598 -6.353 1.00 91.44 226 TRP A O 1
ATOM 1768 N N . THR A 1 227 ? 14.941 15.725 -4.428 1.00 94.94 227 THR A N 1
ATOM 1769 C CA . THR A 1 227 ? 16.389 15.787 -4.191 1.00 94.94 227 THR A CA 1
ATOM 1770 C C . THR A 1 227 ? 16.985 14.394 -4.038 1.00 94.94 227 THR A C 1
ATOM 1772 O O . THR A 1 227 ? 18.010 14.108 -4.641 1.00 94.94 227 THR A O 1
ATOM 1775 N N . TRP A 1 228 ? 16.321 13.508 -3.290 1.00 94.56 228 TRP A N 1
ATOM 1776 C CA . TRP A 1 228 ? 16.769 12.122 -3.179 1.00 94.56 228 TRP A CA 1
ATOM 1777 C C . TRP A 1 228 ? 16.743 11.430 -4.544 1.00 94.56 228 TRP A C 1
ATOM 1779 O O . TRP A 1 228 ? 17.718 10.792 -4.912 1.00 94.56 228 TRP A O 1
ATOM 1789 N N . TRP A 1 229 ? 15.678 11.600 -5.332 1.00 92.06 229 TRP A N 1
ATOM 1790 C CA . TRP A 1 229 ? 15.602 11.021 -6.678 1.00 92.06 229 TRP A CA 1
ATOM 1791 C C . TRP A 1 229 ? 16.756 11.478 -7.584 1.00 92.06 229 TRP A C 1
ATOM 1793 O O . TRP A 1 229 ? 17.394 10.653 -8.236 1.00 92.06 229 TRP A O 1
ATOM 1803 N N . GLU A 1 230 ? 17.059 12.779 -7.590 1.00 93.06 230 GLU A N 1
ATOM 1804 C CA . GLU A 1 230 ? 18.176 13.356 -8.349 1.00 93.06 230 GLU A CA 1
ATOM 1805 C C . GLU A 1 230 ? 19.535 12.811 -7.887 1.00 93.06 230 GLU A C 1
ATOM 1807 O O . GLU A 1 230 ? 20.380 12.500 -8.719 1.00 93.06 230 GLU A O 1
ATOM 1812 N N . GLU A 1 231 ? 19.746 12.650 -6.577 1.00 94.81 231 GLU A N 1
ATOM 1813 C CA . GLU A 1 231 ? 20.992 12.106 -6.015 1.00 94.81 231 GLU A CA 1
ATOM 1814 C C . GLU A 1 231 ? 21.251 10.641 -6.408 1.00 94.81 231 GLU A C 1
ATOM 1816 O O . GLU A 1 231 ? 22.408 10.221 -6.426 1.00 94.81 231 GLU A O 1
ATOM 1821 N N . HIS A 1 232 ? 20.199 9.887 -6.741 1.00 92.62 232 HIS A N 1
ATOM 1822 C CA . HIS A 1 232 ? 20.267 8.472 -7.135 1.00 92.62 232 HIS A CA 1
ATOM 1823 C C . HIS A 1 232 ? 20.010 8.276 -8.642 1.00 92.62 232 HIS A C 1
ATOM 1825 O O . HIS A 1 232 ? 19.785 7.155 -9.106 1.00 92.62 232 HIS A O 1
ATOM 1831 N N . THR A 1 233 ? 20.045 9.370 -9.413 1.00 93.88 233 THR A N 1
ATOM 1832 C CA . THR A 1 233 ? 19.978 9.363 -10.876 1.00 93.88 233 THR A CA 1
ATOM 1833 C C . THR A 1 233 ? 21.305 9.841 -11.458 1.00 93.88 233 THR A C 1
ATOM 1835 O O . THR A 1 233 ? 21.770 10.942 -11.171 1.00 93.88 233 THR A O 1
ATOM 1838 N N . GLU A 1 234 ? 21.905 9.038 -12.329 1.00 93.25 234 GLU A N 1
ATOM 1839 C CA . GLU A 1 234 ? 23.118 9.385 -13.069 1.00 93.25 234 GLU A CA 1
ATOM 1840 C C . GLU A 1 234 ? 22.775 9.701 -14.529 1.00 93.25 234 GLU A C 1
ATOM 1842 O O . GLU A 1 234 ? 22.030 8.962 -15.164 1.00 93.25 234 GLU A O 1
ATOM 1847 N N . GLU A 1 235 ? 23.331 10.774 -15.095 1.00 93.50 235 GLU A N 1
ATOM 1848 C CA . GLU A 1 235 ? 23.210 11.067 -16.528 1.00 93.50 235 GLU A CA 1
ATOM 1849 C C . GLU A 1 235 ? 24.526 10.767 -17.253 1.00 93.50 235 GLU A C 1
ATOM 1851 O O . GLU A 1 235 ? 25.572 11.348 -16.951 1.00 93.50 235 GLU A O 1
ATOM 1856 N N . VAL A 1 236 ? 24.461 9.902 -18.266 1.00 92.25 236 VAL A N 1
ATOM 1857 C CA . VAL A 1 236 ? 25.590 9.551 -19.130 1.00 92.25 236 VAL A CA 1
ATOM 1858 C C . VAL A 1 236 ? 25.187 9.762 -20.585 1.00 92.25 236 VAL A C 1
ATOM 1860 O O . VAL A 1 236 ? 24.309 9.082 -21.110 1.00 92.25 236 VAL A O 1
ATOM 1863 N N . ASN A 1 237 ? 25.853 10.701 -21.264 1.00 91.62 237 ASN A N 1
ATOM 1864 C CA . ASN A 1 237 ? 25.633 11.015 -22.684 1.00 91.62 237 ASN A CA 1
ATOM 1865 C C . ASN A 1 237 ? 24.158 11.306 -23.051 1.00 91.62 237 ASN A C 1
ATOM 1867 O O . ASN A 1 237 ? 23.715 10.930 -24.135 1.00 91.62 237 ASN A O 1
ATOM 1871 N N . GLY A 1 238 ? 23.405 11.978 -22.172 1.00 90.25 238 GLY A N 1
ATOM 1872 C CA . GLY A 1 238 ? 21.995 12.317 -22.404 1.00 90.25 238 GLY A CA 1
ATOM 1873 C C . GLY A 1 238 ? 21.006 11.176 -22.144 1.00 90.25 238 GLY A C 1
ATOM 1874 O O . GLY A 1 238 ? 19.841 11.293 -22.507 1.00 90.25 238 GLY A O 1
ATOM 1875 N N . THR A 1 239 ? 21.455 10.070 -21.545 1.00 91.00 239 THR A N 1
ATOM 1876 C CA . THR A 1 239 ? 20.581 9.032 -20.979 1.00 91.00 239 THR A CA 1
ATOM 1877 C C . THR A 1 239 ? 20.710 9.064 -19.464 1.00 91.00 239 THR A C 1
ATOM 1879 O O . THR A 1 239 ? 21.823 9.077 -18.937 1.00 91.00 239 THR A O 1
ATOM 1882 N N . CYS A 1 240 ? 19.578 9.112 -18.777 1.00 92.31 240 CYS A N 1
ATOM 1883 C CA . CYS A 1 240 ? 19.495 9.046 -17.328 1.00 92.31 240 CYS A CA 1
ATOM 1884 C C . CYS A 1 240 ? 19.339 7.593 -16.880 1.00 92.31 240 CYS A C 1
ATOM 1886 O O . CYS A 1 240 ? 18.684 6.813 -17.564 1.00 92.31 240 CYS A O 1
ATOM 1888 N N . TYR A 1 241 ? 19.913 7.261 -15.729 1.00 90.44 241 TYR A N 1
ATOM 1889 C CA . TYR A 1 241 ? 19.884 5.941 -15.109 1.00 90.44 241 TYR A CA 1
ATOM 1890 C C . TYR A 1 241 ? 19.569 6.110 -13.627 1.00 90.44 241 TYR A C 1
ATOM 1892 O O . TYR A 1 241 ? 20.350 6.716 -12.893 1.00 90.44 241 TYR A O 1
ATOM 1900 N N . PHE A 1 242 ? 18.440 5.577 -13.185 1.00 90.94 242 PHE A N 1
ATOM 1901 C CA . PHE A 1 242 ? 18.058 5.514 -11.781 1.00 90.94 242 PHE A CA 1
ATOM 1902 C C . PHE A 1 242 ? 18.361 4.122 -11.230 1.00 90.94 242 PHE A C 1
ATOM 1904 O O . PHE A 1 242 ? 17.936 3.134 -11.821 1.00 90.94 242 PHE A O 1
ATOM 1911 N N . LYS A 1 243 ? 19.083 4.046 -10.109 1.00 84.19 243 LYS A N 1
ATOM 1912 C CA . LYS A 1 243 ? 19.639 2.784 -9.591 1.00 84.19 243 LYS A CA 1
ATOM 1913 C C . LYS A 1 243 ? 18.932 2.321 -8.308 1.00 84.19 243 LYS A C 1
ATOM 1915 O O . LYS A 1 243 ? 18.484 1.191 -8.204 1.00 84.19 243 LYS A O 1
ATOM 1920 N N . ASP A 1 244 ? 18.681 3.194 -7.345 1.00 87.94 244 ASP A N 1
ATOM 1921 C CA . ASP A 1 244 ? 18.379 2.742 -5.978 1.00 87.94 244 ASP A CA 1
ATOM 1922 C C . ASP A 1 244 ? 16.888 2.512 -5.642 1.00 87.94 244 ASP A C 1
ATOM 1924 O O . ASP A 1 244 ? 16.402 2.932 -4.586 1.00 87.94 244 ASP A O 1
ATOM 1928 N N . ILE A 1 245 ? 16.132 1.800 -6.488 1.00 87.88 245 ILE A N 1
ATOM 1929 C CA . ILE A 1 245 ? 14.689 1.577 -6.246 1.00 87.88 245 ILE A CA 1
ATOM 1930 C C . ILE A 1 245 ? 14.405 0.899 -4.903 1.00 87.88 245 ILE A C 1
ATOM 1932 O O . ILE A 1 245 ? 13.456 1.257 -4.202 1.00 87.88 245 ILE A O 1
ATOM 1936 N N . TRP A 1 246 ? 15.262 -0.038 -4.490 1.00 87.62 246 TRP A N 1
ATOM 1937 C CA . TRP A 1 246 ? 15.087 -0.726 -3.219 1.00 87.62 246 TRP A CA 1
ATOM 1938 C C . TRP A 1 246 ? 15.132 0.261 -2.052 1.00 87.62 246 TRP A C 1
ATOM 1940 O O . TRP A 1 246 ? 14.253 0.225 -1.190 1.00 87.62 246 TRP A O 1
ATOM 1950 N N . ALA A 1 247 ? 16.109 1.173 -2.044 1.00 91.12 247 ALA A N 1
ATOM 1951 C CA . ALA A 1 247 ? 16.268 2.188 -1.004 1.00 91.12 247 ALA A CA 1
ATOM 1952 C C . ALA A 1 247 ? 15.182 3.275 -1.063 1.00 91.12 247 ALA A C 1
ATOM 1954 O O . ALA A 1 247 ? 14.873 3.893 -0.045 1.00 91.12 247 ALA A O 1
ATOM 1955 N N . TYR A 1 248 ? 14.542 3.472 -2.219 1.00 90.94 248 TYR A N 1
ATOM 1956 C CA . TYR A 1 248 ? 13.384 4.360 -2.340 1.00 90.94 248 TYR A CA 1
ATOM 1957 C C . TYR A 1 248 ? 12.200 3.880 -1.482 1.00 90.94 248 TYR A C 1
ATOM 1959 O O . TYR A 1 248 ? 11.486 4.692 -0.880 1.00 90.94 248 TYR A O 1
ATOM 1967 N N . PHE A 1 249 ? 12.012 2.558 -1.384 1.00 90.56 249 PHE A N 1
ATOM 1968 C CA . PHE A 1 249 ? 10.913 1.927 -0.643 1.00 90.56 249 PHE A CA 1
ATOM 1969 C C . PHE A 1 249 ? 11.320 1.316 0.696 1.00 90.56 249 PHE A C 1
ATOM 1971 O O . PHE A 1 249 ? 10.457 1.123 1.555 1.00 90.56 249 PHE A O 1
ATOM 1978 N N . ASN A 1 250 ? 12.599 1.018 0.915 1.00 90.06 250 ASN A N 1
ATOM 1979 C CA . ASN A 1 250 ? 13.061 0.282 2.086 1.00 90.06 250 ASN A CA 1
ATOM 1980 C C . ASN A 1 250 ? 14.113 1.072 2.870 1.00 90.06 250 ASN A C 1
ATOM 1982 O O . ASN A 1 250 ? 15.074 1.571 2.288 1.00 90.06 250 ASN A O 1
ATOM 1986 N N . PRO A 1 251 ? 13.972 1.163 4.204 1.00 91.69 251 PRO A N 1
ATOM 1987 C CA . PRO A 1 251 ? 14.949 1.858 5.025 1.00 91.69 251 PRO A CA 1
ATOM 1988 C C . PRO A 1 251 ? 16.282 1.099 5.082 1.00 91.69 251 PRO A C 1
ATOM 1990 O O . PRO A 1 251 ? 16.288 -0.135 4.992 1.00 91.69 251 PRO A O 1
ATOM 1993 N N . PRO A 1 252 ? 17.396 1.801 5.364 1.00 91.56 252 PRO A N 1
ATOM 1994 C CA . PRO A 1 252 ? 18.661 1.164 5.710 1.00 91.56 252 PRO A CA 1
ATOM 1995 C C . PRO A 1 252 ? 18.493 0.140 6.841 1.00 91.56 252 PRO A C 1
ATOM 1997 O O . PRO A 1 252 ? 17.687 0.323 7.764 1.00 91.56 252 PRO A O 1
ATOM 2000 N N . ALA A 1 253 ? 19.267 -0.946 6.797 1.00 90.44 253 ALA A N 1
ATOM 2001 C CA . ALA A 1 253 ? 19.105 -2.083 7.705 1.00 90.44 253 ALA A CA 1
ATOM 2002 C C . ALA A 1 253 ? 19.222 -1.693 9.192 1.00 90.44 253 ALA A C 1
ATOM 2004 O O . ALA A 1 253 ? 18.515 -2.228 10.054 1.00 90.44 253 ALA A O 1
ATOM 2005 N N . GLU A 1 254 ? 20.085 -0.729 9.503 1.00 94.19 254 GLU A N 1
ATOM 2006 C CA . GLU A 1 254 ? 20.291 -0.171 10.837 1.00 94.19 254 GLU A CA 1
ATOM 2007 C C . GLU A 1 254 ? 19.077 0.607 11.374 1.00 94.19 254 GLU A C 1
ATOM 2009 O O . GLU A 1 254 ? 18.893 0.699 12.594 1.00 94.19 254 GLU A O 1
ATOM 2014 N N . GLU A 1 255 ? 18.212 1.118 10.495 1.00 93.81 255 GLU A N 1
ATOM 2015 C CA . GLU A 1 255 ? 17.020 1.884 10.864 1.00 93.81 255 GLU A CA 1
ATOM 2016 C C . GLU A 1 255 ? 15.788 1.004 11.094 1.00 93.81 255 GLU A C 1
ATOM 2018 O O . GLU A 1 255 ? 14.894 1.392 11.858 1.00 93.81 255 GLU A O 1
ATOM 2023 N N . ILE A 1 256 ? 15.752 -0.207 10.519 1.00 91.38 256 ILE A N 1
ATOM 2024 C CA . ILE A 1 256 ? 14.602 -1.131 10.576 1.00 91.38 256 ILE A CA 1
ATOM 2025 C C . ILE A 1 256 ? 14.098 -1.304 12.011 1.00 91.38 256 ILE A C 1
ATOM 2027 O O . ILE A 1 256 ? 12.906 -1.153 12.293 1.00 91.38 256 ILE A O 1
ATOM 2031 N N . LYS A 1 257 ? 15.004 -1.570 12.959 1.00 93.50 257 LYS A N 1
ATOM 2032 C CA . LYS A 1 257 ? 14.631 -1.792 14.363 1.00 93.50 257 LYS A CA 1
ATOM 2033 C C . LYS A 1 257 ? 14.013 -0.545 14.999 1.00 93.50 257 LYS A C 1
ATOM 2035 O O . LYS A 1 257 ? 13.064 -0.660 15.776 1.00 93.50 257 LYS A O 1
ATOM 2040 N N . ALA A 1 258 ? 14.541 0.637 14.690 1.00 95.25 258 ALA A N 1
ATOM 2041 C CA . ALA A 1 258 ? 14.028 1.897 15.217 1.00 95.25 258 ALA A CA 1
ATOM 2042 C C . ALA A 1 258 ? 12.648 2.231 14.627 1.00 95.25 258 ALA A C 1
ATOM 2044 O O . ALA A 1 258 ? 11.754 2.666 15.358 1.00 95.25 258 ALA A O 1
ATOM 2045 N N . ILE A 1 259 ? 12.447 1.976 13.332 1.00 94.38 259 ILE A N 1
ATOM 2046 C CA . ILE A 1 259 ? 11.157 2.134 12.647 1.00 94.38 259 ILE A CA 1
ATOM 2047 C C . ILE A 1 259 ? 10.120 1.166 13.228 1.00 94.38 259 ILE A C 1
ATOM 2049 O O . ILE A 1 259 ? 9.038 1.607 13.622 1.00 94.38 259 ILE A O 1
ATOM 2053 N N . CYS A 1 260 ? 10.463 -0.115 13.387 1.00 94.62 260 CYS A N 1
ATOM 2054 C CA . CYS A 1 260 ? 9.589 -1.108 14.017 1.00 94.62 260 CYS A CA 1
ATOM 2055 C C . CYS A 1 260 ? 9.207 -0.701 15.445 1.00 94.62 260 CYS A C 1
ATOM 2057 O O . CYS A 1 260 ? 8.038 -0.762 15.821 1.00 94.62 260 CYS A O 1
ATOM 2059 N N . GLN A 1 261 ? 10.174 -0.232 16.243 1.00 94.75 261 GLN A N 1
ATOM 2060 C CA . GLN A 1 261 ? 9.921 0.194 17.619 1.00 94.75 261 GLN A CA 1
ATOM 2061 C C . GLN A 1 261 ? 8.956 1.386 17.684 1.00 94.75 261 GLN A C 1
ATOM 2063 O O . GLN A 1 261 ? 8.052 1.382 18.521 1.00 94.75 261 GLN A O 1
ATOM 2068 N N . ARG A 1 262 ? 9.121 2.399 16.820 1.00 95.81 262 ARG A N 1
ATOM 2069 C CA . ARG A 1 262 ? 8.216 3.561 16.766 1.00 95.81 262 ARG A CA 1
ATOM 2070 C C . ARG A 1 262 ? 6.805 3.158 16.342 1.00 95.81 262 ARG A C 1
ATOM 2072 O O . ARG A 1 262 ? 5.849 3.525 17.021 1.00 95.81 262 ARG A O 1
ATOM 2079 N N . ASN A 1 263 ? 6.679 2.345 15.294 1.00 95.94 263 ASN A N 1
ATOM 2080 C CA . ASN A 1 263 ? 5.388 1.854 14.807 1.00 95.94 263 ASN A CA 1
ATOM 2081 C C . ASN A 1 263 ? 4.679 0.957 15.832 1.00 95.94 263 ASN A C 1
ATOM 2083 O O . ASN A 1 263 ? 3.476 1.081 16.034 1.00 95.94 263 ASN A O 1
ATOM 2087 N N . TYR A 1 264 ? 5.421 0.132 16.571 1.00 95.00 264 TYR A N 1
ATOM 2088 C CA . TYR A 1 264 ? 4.872 -0.641 17.684 1.00 95.00 264 TYR A CA 1
ATOM 2089 C C . TYR A 1 264 ? 4.278 0.258 18.783 1.00 95.00 264 TYR A C 1
ATOM 2091 O O . TYR A 1 264 ? 3.165 0.014 19.249 1.00 95.00 264 TYR A O 1
ATOM 2099 N N . GLN A 1 265 ? 4.977 1.326 19.184 1.00 95.94 265 GLN A N 1
ATOM 2100 C CA . GLN A 1 265 ? 4.435 2.280 20.162 1.00 95.94 265 GLN A CA 1
ATOM 2101 C C . GLN A 1 265 ? 3.227 3.047 19.608 1.00 95.94 265 GLN A C 1
ATOM 2103 O O . GLN A 1 265 ? 2.261 3.277 20.335 1.00 95.94 265 GLN A O 1
ATOM 2108 N N . ALA A 1 266 ? 3.262 3.414 18.326 1.00 97.44 266 ALA A N 1
ATOM 2109 C CA . ALA A 1 266 ? 2.175 4.108 17.645 1.00 97.44 266 ALA A CA 1
ATOM 2110 C C . ALA A 1 266 ? 0.908 3.252 17.546 1.00 97.44 266 ALA A C 1
ATOM 2112 O O . ALA A 1 266 ? -0.182 3.729 17.860 1.00 97.44 266 ALA A O 1
ATOM 2113 N N . LEU A 1 267 ? 1.060 1.968 17.220 1.00 96.19 267 LEU A N 1
ATOM 2114 C CA . LEU A 1 267 ? -0.026 0.997 17.233 1.00 96.19 267 LEU A CA 1
ATOM 2115 C C . LEU A 1 267 ? -0.670 0.931 18.619 1.00 96.19 267 LEU A C 1
ATOM 2117 O O . LEU A 1 267 ? -1.884 1.069 18.733 1.00 96.19 267 LEU A O 1
ATOM 2121 N N . LEU A 1 268 ? 0.129 0.776 19.682 1.00 94.06 268 LEU A N 1
ATOM 2122 C CA . LEU A 1 268 ? -0.397 0.758 21.050 1.00 94.06 268 LEU A CA 1
ATOM 2123 C C . LEU A 1 268 ? -1.110 2.068 21.405 1.00 94.06 268 LEU A C 1
ATOM 2125 O O . LEU A 1 268 ? -2.185 2.023 21.994 1.00 94.06 268 LEU A O 1
ATOM 2129 N N . SER A 1 269 ? -0.551 3.218 21.028 1.00 95.25 269 SER A N 1
ATOM 2130 C CA . SER A 1 269 ? -1.174 4.533 21.228 1.00 95.25 269 SER A CA 1
ATOM 2131 C C . SER A 1 269 ? -2.551 4.620 20.563 1.00 95.25 269 SER A C 1
ATOM 2133 O O . SER A 1 269 ? -3.522 5.020 21.206 1.00 95.25 269 SER A O 1
ATOM 2135 N N . MET A 1 270 ? -2.660 4.168 19.312 1.00 95.81 270 MET A N 1
ATOM 2136 C CA . MET A 1 270 ? -3.921 4.103 18.574 1.00 95.81 270 MET A CA 1
ATOM 2137 C C . MET A 1 270 ? -4.934 3.163 19.242 1.00 95.81 270 MET A C 1
ATOM 2139 O O . MET A 1 270 ? -6.091 3.532 19.421 1.00 95.81 270 MET A O 1
ATOM 2143 N N . VAL A 1 271 ? -4.516 1.963 19.664 1.00 92.81 271 VAL A N 1
ATOM 2144 C CA . VAL A 1 271 ? -5.423 1.022 20.351 1.00 92.81 271 VAL A CA 1
ATOM 2145 C C . VAL A 1 271 ? -5.962 1.647 21.636 1.00 92.81 271 VAL A C 1
ATOM 2147 O O . VAL A 1 271 ? -7.156 1.587 21.923 1.00 92.81 271 VAL A O 1
ATOM 2150 N N . LEU A 1 272 ? -5.077 2.256 22.424 1.00 92.06 272 LEU A N 1
ATOM 2151 C CA . LEU A 1 272 ? -5.421 2.855 23.708 1.00 92.06 272 LEU A CA 1
ATOM 2152 C C . LEU A 1 272 ? -6.301 4.096 23.567 1.00 92.06 272 LEU A C 1
ATOM 2154 O O . LEU A 1 272 ? -7.110 4.347 24.455 1.00 92.06 272 LEU A O 1
ATOM 2158 N N . SER A 1 273 ? -6.152 4.863 22.483 1.00 93.31 273 SER A N 1
ATOM 2159 C CA . SER A 1 273 ? -7.005 6.025 22.217 1.00 93.31 273 SER A CA 1
ATOM 2160 C C . SER A 1 273 ? -8.421 5.628 21.795 1.00 93.31 273 SER A C 1
ATOM 2162 O O . SER A 1 273 ? -9.359 6.391 22.023 1.00 93.31 273 SER A O 1
ATOM 2164 N N . TYR A 1 274 ? -8.576 4.437 21.212 1.00 92.19 274 TYR A N 1
ATOM 2165 C CA . TYR A 1 274 ? -9.865 3.886 20.814 1.00 92.19 274 TYR A CA 1
ATOM 2166 C C . TYR A 1 274 ? -10.611 3.200 21.962 1.00 92.19 274 TYR A C 1
ATOM 2168 O O . TYR A 1 274 ? -11.834 3.308 22.072 1.00 92.19 274 TYR A O 1
ATOM 2176 N N . LEU A 1 275 ? -9.888 2.485 22.830 1.00 88.25 275 LEU A N 1
ATOM 2177 C CA . LEU A 1 275 ? -10.507 1.799 23.957 1.00 88.25 275 LEU A CA 1
ATOM 2178 C C . LEU A 1 275 ? -11.157 2.805 24.921 1.00 88.25 275 LEU A C 1
ATOM 2180 O O . LEU A 1 275 ? -10.587 3.858 25.211 1.00 88.25 275 LEU A O 1
ATOM 2184 N N . PRO A 1 276 ? -12.340 2.481 25.476 1.00 77.50 276 PRO A N 1
ATOM 2185 C CA . PRO A 1 276 ? -12.956 3.330 26.481 1.00 77.50 276 PRO A CA 1
ATOM 2186 C C . PRO A 1 276 ? -12.028 3.464 27.701 1.00 77.50 276 PRO A C 1
ATOM 2188 O O . PRO A 1 276 ? -11.318 2.507 28.032 1.00 77.50 276 PRO A O 1
ATOM 2191 N N . PRO A 1 277 ? -12.061 4.607 28.412 1.00 70.19 277 PRO A N 1
ATOM 2192 C CA . PRO A 1 277 ? -11.319 4.766 29.655 1.00 70.19 277 PRO A CA 1
ATOM 2193 C C . PRO A 1 277 ? -11.644 3.616 30.611 1.00 70.19 277 PRO A C 1
ATOM 2195 O O . PRO A 1 277 ? -12.814 3.246 30.753 1.00 70.19 277 PRO A O 1
ATOM 2198 N N . GLU A 1 278 ? -10.630 3.058 31.278 1.00 62.94 278 GLU A N 1
ATOM 2199 C CA . GLU A 1 278 ? -10.869 2.104 32.361 1.00 62.94 278 GLU A CA 1
ATOM 2200 C C . GLU A 1 278 ? -11.800 2.767 33.385 1.00 62.94 278 GLU A C 1
ATOM 2202 O O . GLU A 1 278 ? -11.472 3.802 33.969 1.00 62.94 278 GLU A O 1
ATOM 2207 N N . GLN A 1 279 ? -12.990 2.189 33.577 1.00 48.50 279 GLN A N 1
ATOM 2208 C CA . GLN A 1 279 ? -13.856 2.562 34.690 1.00 48.50 279 GLN A CA 1
ATOM 2209 C C . GLN A 1 279 ? -13.042 2.336 35.971 1.00 48.50 279 GLN A C 1
ATOM 2211 O O . GLN A 1 279 ? -12.489 1.241 36.127 1.00 48.50 279 GLN A O 1
ATOM 2216 N N . PRO A 1 280 ? -12.919 3.330 36.870 1.00 45.69 280 PRO A N 1
ATOM 2217 C CA . PRO A 1 280 ? -12.217 3.122 38.123 1.00 45.69 280 PRO A CA 1
ATOM 2218 C C . PRO A 1 280 ? -12.865 1.932 38.823 1.00 45.69 280 PRO A C 1
ATOM 2220 O O . PRO A 1 280 ? -14.079 1.916 39.027 1.00 45.69 280 PRO A O 1
ATOM 2223 N N . SER A 1 281 ? -12.063 0.918 39.150 1.00 46.09 281 SER A N 1
ATOM 2224 C CA . SER A 1 281 ? -12.520 -0.173 40.002 1.00 46.09 281 SER A CA 1
ATOM 2225 C C . SER A 1 281 ? -13.144 0.456 41.242 1.00 46.09 281 SER A C 1
ATOM 2227 O O . SER A 1 281 ? -12.469 1.250 41.907 1.00 46.09 281 SER A O 1
ATOM 2229 N N . GLU A 1 282 ? -14.408 0.138 41.540 1.00 39.38 282 GLU A N 1
ATOM 2230 C CA . GLU A 1 282 ? -14.997 0.527 42.820 1.00 39.38 282 GLU A CA 1
ATOM 2231 C C . GLU A 1 282 ? -14.004 0.167 43.933 1.00 39.38 282 GLU A C 1
ATOM 2233 O O . GLU A 1 282 ? -13.385 -0.902 43.857 1.00 39.38 282 GLU A O 1
ATOM 2238 N N . PRO A 1 283 ? -13.780 1.046 44.925 1.00 43.31 283 PRO A N 1
ATOM 2239 C CA . PRO A 1 283 ? -12.821 0.785 45.982 1.00 43.31 283 PRO A CA 1
ATOM 2240 C C . PRO A 1 283 ? -13.288 -0.426 46.795 1.00 43.31 283 PRO A C 1
ATOM 2242 O O . PRO A 1 283 ? -14.045 -0.310 47.757 1.00 43.31 283 PRO A O 1
ATOM 2245 N N . GLY A 1 284 ? -12.824 -1.608 46.391 1.00 42.44 284 GLY A N 1
ATOM 2246 C CA . GLY A 1 284 ? -12.903 -2.825 47.173 1.00 42.44 284 GLY A CA 1
ATOM 2247 C C . GLY A 1 284 ? -12.180 -2.579 48.490 1.00 42.44 284 GLY A C 1
ATOM 2248 O O . GLY A 1 284 ? -11.020 -2.166 48.501 1.00 42.44 284 GLY A O 1
ATOM 2249 N N . GLY A 1 285 ? -12.906 -2.768 49.591 1.00 35.34 285 GLY A N 1
ATOM 2250 C CA . GLY A 1 285 ? -12.448 -2.488 50.946 1.00 35.34 285 GLY A CA 1
ATOM 2251 C C . GLY A 1 285 ? -11.039 -3.014 51.221 1.00 35.34 285 GLY A C 1
ATOM 2252 O O . GLY A 1 285 ? -10.699 -4.154 50.912 1.00 35.34 285 GLY A O 1
ATOM 2253 N N . ALA A 1 286 ? -10.227 -2.145 51.815 1.00 34.72 286 ALA A N 1
ATOM 2254 C CA . ALA A 1 286 ? -8.846 -2.406 52.176 1.00 34.72 286 ALA A CA 1
ATOM 2255 C C . ALA A 1 286 ? -8.671 -3.677 53.030 1.00 34.72 286 ALA A C 1
ATOM 2257 O O . ALA A 1 286 ? -9.385 -3.897 54.010 1.00 34.72 286 ALA A O 1
ATOM 2258 N N . GLN A 1 287 ? -7.621 -4.439 52.726 1.00 31.36 287 GLN A N 1
ATOM 2259 C CA . GLN A 1 287 ? -6.917 -5.295 53.682 1.00 31.36 287 GLN A CA 1
ATOM 2260 C C . GLN A 1 287 ? -5.418 -4.947 53.598 1.00 31.36 287 GLN A C 1
ATOM 2262 O O . GLN A 1 287 ? -4.860 -4.979 52.500 1.00 31.36 287 GLN A O 1
ATOM 2267 N N . PRO A 1 288 ? -4.753 -4.571 54.707 1.00 40.00 288 PRO A N 1
ATOM 2268 C CA . PRO A 1 288 ? -3.335 -4.231 54.701 1.00 40.00 288 PRO A CA 1
ATOM 2269 C C . PRO A 1 288 ? -2.479 -5.484 54.922 1.00 40.00 288 PRO A C 1
ATOM 2271 O O . PRO A 1 288 ? -2.702 -6.226 55.877 1.00 40.00 288 PRO A O 1
ATOM 2274 N N . GLY A 1 289 ? -1.458 -5.706 54.089 1.00 29.75 289 GLY A N 1
ATOM 2275 C CA . GLY A 1 289 ? -0.550 -6.831 54.310 1.00 29.75 289 GLY A CA 1
ATOM 2276 C C . GLY A 1 289 ? 0.626 -6.959 53.347 1.00 29.75 289 GLY A C 1
ATOM 2277 O O . GLY A 1 289 ? 0.504 -7.536 52.278 1.00 29.75 289 GLY A O 1
ATOM 2278 N N . THR A 1 290 ? 1.783 -6.521 53.843 1.00 29.56 290 THR A N 1
ATOM 2279 C CA . THR A 1 290 ? 3.159 -6.963 53.542 1.00 29.56 290 THR A CA 1
ATOM 2280 C C . THR A 1 290 ? 3.857 -6.526 52.246 1.00 29.56 290 THR A C 1
ATOM 2282 O O . THR A 1 290 ? 3.575 -6.950 51.134 1.00 29.56 290 THR A O 1
ATOM 2285 N N . SER A 1 291 ? 4.875 -5.706 52.503 1.00 31.02 291 SER A N 1
ATOM 2286 C CA . SER A 1 291 ? 6.094 -5.402 51.759 1.00 31.02 291 SER A CA 1
ATOM 2287 C C . SER A 1 291 ? 6.806 -6.595 51.115 1.00 31.02 291 SER A C 1
ATOM 2289 O O . SER A 1 291 ? 6.951 -7.635 51.756 1.00 31.02 291 SER A O 1
ATOM 2291 N N . GLY A 1 292 ? 7.445 -6.362 49.964 1.00 24.66 292 GLY A N 1
ATOM 2292 C CA . GLY A 1 292 ? 8.588 -7.170 49.539 1.00 24.66 292 GLY A CA 1
ATOM 2293 C C . GLY A 1 292 ? 8.939 -7.077 48.057 1.00 24.66 292 GLY A C 1
ATOM 2294 O O . GLY A 1 292 ? 8.293 -7.715 47.247 1.00 24.66 292 GLY A O 1
ATOM 2295 N N . LEU A 1 293 ? 10.035 -6.361 47.779 1.00 27.00 293 LEU A N 1
ATOM 2296 C CA . LEU A 1 293 ? 11.033 -6.604 46.726 1.00 27.00 293 LEU A CA 1
ATOM 2297 C C . LEU A 1 293 ? 10.629 -6.595 45.240 1.00 27.00 293 LEU A C 1
ATOM 2299 O O . LEU A 1 293 ? 9.814 -7.377 44.772 1.00 27.00 293 LEU A O 1
ATOM 2303 N N . GLY A 1 294 ? 11.438 -5.860 44.468 1.00 24.41 294 GLY A N 1
ATOM 2304 C CA . GLY A 1 294 ? 11.858 -6.326 43.147 1.00 24.41 294 GLY A CA 1
ATOM 2305 C C . GLY A 1 294 ? 11.791 -5.287 42.040 1.00 24.41 294 GLY A C 1
ATOM 2306 O O . GLY A 1 294 ? 11.039 -5.457 41.089 1.00 24.41 294 GLY A O 1
ATOM 2307 N N . TRP A 1 295 ? 12.643 -4.261 42.101 1.00 30.62 295 TRP A N 1
ATOM 2308 C CA . TRP A 1 295 ? 13.184 -3.712 40.859 1.00 30.62 295 TRP A CA 1
ATOM 2309 C C . TRP A 1 295 ? 14.018 -4.822 40.215 1.00 30.62 295 TRP A C 1
ATOM 2311 O O . TRP A 1 295 ? 15.148 -5.070 40.624 1.00 30.62 295 TRP A O 1
ATOM 2321 N N . LEU A 1 296 ? 13.431 -5.532 39.256 1.00 25.89 296 LEU A N 1
ATOM 2322 C CA . LEU A 1 296 ? 14.151 -6.426 38.359 1.00 25.89 296 LEU A CA 1
ATOM 2323 C C . LEU A 1 296 ? 14.008 -5.878 36.947 1.00 25.89 296 LEU A C 1
ATOM 2325 O O . LEU A 1 296 ? 13.098 -6.198 36.189 1.00 25.89 296 LEU A O 1
ATOM 2329 N N . SER A 1 297 ? 14.972 -5.023 36.629 1.00 31.86 297 SER A N 1
ATOM 2330 C CA . SER A 1 297 ? 15.641 -5.016 35.341 1.00 31.86 297 SER A CA 1
ATOM 2331 C C . SER A 1 297 ? 15.819 -6.447 34.820 1.00 31.86 297 SER A C 1
ATOM 2333 O O . SER A 1 297 ? 16.621 -7.214 35.355 1.00 31.86 297 SER A O 1
ATOM 2335 N N . SER A 1 298 ? 15.083 -6.812 33.776 1.00 23.33 298 SER A N 1
ATOM 2336 C CA . SER A 1 298 ? 15.474 -7.876 32.851 1.00 23.33 298 SER A CA 1
ATOM 2337 C C . SER A 1 298 ? 14.824 -7.637 31.486 1.00 23.33 298 SER A C 1
ATOM 2339 O O . SER A 1 298 ? 13.631 -7.332 31.424 1.00 23.33 298 SER A O 1
ATOM 2341 N N . PRO A 1 299 ? 15.602 -7.731 30.395 1.00 29.20 299 PRO A N 1
ATOM 2342 C CA . PRO A 1 299 ? 15.118 -7.506 29.048 1.00 29.20 299 PRO A CA 1
ATOM 2343 C C . PRO A 1 299 ? 14.311 -8.734 28.641 1.00 29.20 299 PRO A C 1
ATOM 2345 O O . PRO A 1 299 ? 14.861 -9.817 28.454 1.00 29.20 299 PRO A O 1
ATOM 2348 N N . ILE A 1 300 ? 12.996 -8.589 28.514 1.00 24.09 300 ILE A N 1
ATOM 2349 C CA . ILE A 1 300 ? 12.224 -9.593 27.790 1.00 24.09 300 ILE A CA 1
ATOM 2350 C C . ILE A 1 300 ? 12.432 -9.280 26.313 1.00 24.09 300 ILE A C 1
ATOM 2352 O O . ILE A 1 300 ? 11.748 -8.448 25.721 1.00 24.09 300 ILE A O 1
ATOM 2356 N N . THR A 1 301 ? 13.448 -9.931 25.753 1.00 24.08 301 THR A N 1
ATOM 2357 C CA . THR A 1 301 ? 13.663 -10.090 24.320 1.00 24.08 301 THR A CA 1
ATOM 2358 C C . THR A 1 301 ? 12.461 -10.837 23.748 1.00 24.08 301 THR A C 1
ATOM 2360 O O . THR A 1 301 ? 12.463 -12.060 23.649 1.00 24.08 301 THR A O 1
ATOM 2363 N N . ILE A 1 302 ? 11.407 -10.106 23.388 1.00 24.23 302 ILE A N 1
ATOM 2364 C CA . ILE A 1 302 ? 10.521 -10.552 22.318 1.00 24.23 302 ILE A CA 1
ATOM 2365 C C . ILE A 1 302 ? 11.263 -10.168 21.047 1.00 24.23 302 ILE A C 1
ATOM 2367 O O . ILE A 1 302 ? 11.300 -9.001 20.658 1.00 24.23 302 ILE A O 1
ATOM 2371 N N . ALA A 1 303 ? 11.943 -11.148 20.461 1.00 22.33 303 ALA A N 1
ATOM 2372 C CA . ALA A 1 303 ? 12.428 -11.039 19.103 1.00 22.33 303 ALA A CA 1
ATOM 2373 C C . ALA A 1 303 ? 11.197 -10.899 18.196 1.00 22.33 303 ALA A C 1
ATOM 2375 O O . ALA A 1 303 ? 10.576 -11.885 17.810 1.00 22.33 303 ALA A O 1
ATOM 2376 N N . LEU A 1 304 ? 10.824 -9.656 17.893 1.00 25.62 304 LEU A N 1
ATOM 2377 C CA . LEU A 1 304 ? 10.203 -9.332 16.619 1.00 25.62 304 LEU A CA 1
ATOM 2378 C C . LEU A 1 304 ? 11.251 -9.684 15.564 1.00 25.62 304 LEU A C 1
ATOM 2380 O O . LEU A 1 304 ? 12.132 -8.885 15.259 1.00 25.62 304 LEU A O 1
ATOM 2384 N N . ALA A 1 305 ? 11.196 -10.914 15.063 1.00 23.48 305 ALA A N 1
ATOM 2385 C CA . ALA A 1 305 ? 11.768 -11.236 13.770 1.00 23.48 305 ALA A CA 1
ATOM 2386 C C . ALA A 1 305 ? 10.869 -10.581 12.709 1.00 23.48 305 ALA A C 1
ATOM 2388 O O . ALA A 1 305 ? 10.060 -11.238 12.071 1.00 23.48 305 ALA A O 1
ATOM 2389 N N . LEU A 1 306 ? 10.964 -9.257 12.601 1.00 28.41 306 LEU A N 1
ATOM 2390 C CA . LEU A 1 306 ? 10.683 -8.536 11.368 1.00 28.41 306 LEU A CA 1
ATOM 2391 C C . LEU A 1 306 ? 12.060 -8.259 10.775 1.00 28.41 306 LEU A C 1
ATOM 2393 O O . LEU A 1 306 ? 12.645 -7.192 10.961 1.00 28.41 306 LEU A O 1
ATOM 2397 N N . ALA A 1 307 ? 12.640 -9.315 10.203 1.00 22.89 307 ALA A N 1
ATOM 2398 C CA . ALA A 1 307 ? 13.709 -9.145 9.240 1.00 22.89 307 ALA A CA 1
ATOM 2399 C C . ALA A 1 307 ? 13.096 -8.407 8.048 1.00 22.89 307 ALA A C 1
ATOM 2401 O O . ALA A 1 307 ? 11.956 -8.691 7.679 1.00 22.89 307 ALA A O 1
ATOM 2402 N N . GLY A 1 308 ? 13.826 -7.415 7.543 1.00 30.69 308 GLY A N 1
ATOM 2403 C CA . GLY A 1 308 ? 13.389 -6.572 6.442 1.00 30.69 308 GLY A CA 1
ATOM 2404 C C . GLY A 1 308 ? 12.890 -7.391 5.265 1.00 30.69 308 GLY A C 1
ATOM 2405 O O . GLY A 1 308 ? 13.339 -8.515 5.059 1.00 30.69 308 GLY A O 1
ATOM 2406 N N . THR A 1 309 ? 11.912 -6.818 4.580 1.00 28.92 309 THR A N 1
ATOM 2407 C CA . THR A 1 309 ? 11.404 -7.150 3.248 1.00 28.92 309 THR A CA 1
ATOM 2408 C C . THR A 1 309 ? 10.046 -6.459 3.180 1.00 28.92 309 THR A C 1
ATOM 2410 O O . THR A 1 309 ? 9.174 -6.711 4.006 1.00 28.92 309 THR A O 1
ATOM 2413 N N . SER A 1 310 ? 9.794 -5.505 2.294 1.00 29.20 310 SER A N 1
ATOM 2414 C CA . SER A 1 310 ? 9.640 -5.726 0.853 1.00 29.20 310 SER A CA 1
ATOM 2415 C C . SER A 1 310 ? 9.053 -4.452 0.242 1.00 29.20 310 SER A C 1
ATOM 2417 O O . SER A 1 310 ? 8.348 -3.699 0.923 1.00 29.20 310 SER A O 1
ATOM 2419 N N . ALA A 1 311 ? 9.342 -4.239 -1.040 1.00 28.67 311 ALA A N 1
ATOM 2420 C CA . ALA A 1 311 ? 8.754 -3.193 -1.856 1.00 28.67 311 ALA A CA 1
ATOM 2421 C C . ALA A 1 311 ? 7.215 -3.199 -1.774 1.00 28.67 311 ALA A C 1
ATOM 2423 O O . ALA A 1 311 ? 6.582 -4.244 -1.628 1.00 28.67 311 ALA A O 1
ATOM 2424 N N . LEU A 1 312 ? 6.637 -1.995 -1.833 1.00 36.91 312 LEU A N 1
ATOM 2425 C CA . LEU A 1 312 ? 5.330 -1.715 -2.422 1.00 36.91 312 LEU A CA 1
ATOM 2426 C C . LEU A 1 312 ? 4.306 -2.868 -2.323 1.00 36.91 312 LEU A C 1
ATOM 2428 O O . LEU A 1 312 ? 4.082 -3.579 -3.285 1.00 36.91 312 LEU A O 1
ATOM 2432 N N . GLY A 1 313 ? 3.602 -3.001 -1.192 1.00 30.86 313 GLY A N 1
ATOM 2433 C CA . GLY A 1 313 ? 2.375 -3.820 -1.133 1.00 30.86 313 GLY A CA 1
ATOM 2434 C C . GLY A 1 313 ? 2.309 -4.943 -0.098 1.00 30.86 313 GLY A C 1
ATOM 2435 O O . GLY A 1 313 ? 1.296 -5.642 -0.059 1.00 30.86 313 GLY A O 1
ATOM 2436 N N . ILE A 1 314 ? 3.295 -5.109 0.787 1.00 32.66 314 ILE A N 1
ATOM 2437 C CA . ILE A 1 314 ? 3.212 -6.144 1.831 1.00 32.66 314 ILE A CA 1
ATOM 2438 C C . ILE A 1 314 ? 2.512 -5.618 3.082 1.00 32.66 314 ILE A C 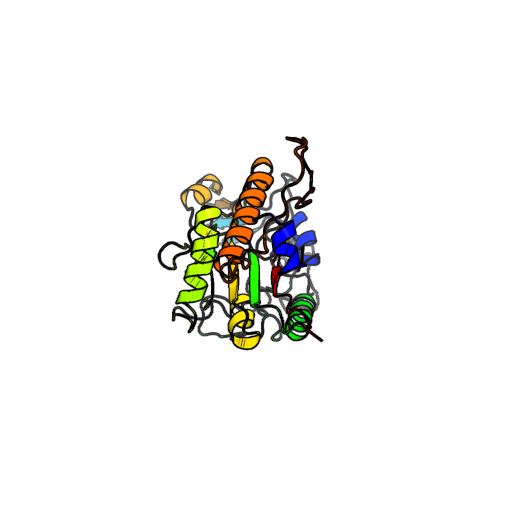1
ATOM 2440 O O . ILE A 1 314 ? 3.119 -5.137 4.036 1.00 32.66 314 ILE A O 1
ATOM 2444 N N . SER A 1 315 ? 1.190 -5.778 3.065 1.00 33.53 315 SER A N 1
ATOM 2445 C CA . SER A 1 315 ? 0.301 -5.586 4.202 1.00 33.53 315 SER A CA 1
ATOM 2446 C C . SER A 1 315 ? 0.689 -6.499 5.368 1.00 33.53 315 SER A C 1
ATOM 2448 O O . SER A 1 315 ? 0.249 -7.648 5.432 1.00 33.53 315 SER A O 1
ATOM 2450 N N . ILE A 1 316 ? 1.426 -5.986 6.359 1.00 34.91 316 ILE A N 1
ATOM 2451 C CA . ILE A 1 316 ? 1.256 -6.515 7.717 1.00 34.91 316 ILE A CA 1
ATOM 2452 C C . ILE A 1 316 ? -0.123 -6.037 8.162 1.00 34.91 316 ILE A C 1
ATOM 2454 O O . ILE A 1 316 ? -0.305 -4.846 8.409 1.00 34.91 316 ILE A O 1
ATOM 2458 N N . THR A 1 317 ? -1.103 -6.937 8.236 1.00 37.31 317 THR A N 1
ATOM 2459 C CA . THR A 1 317 ? -2.427 -6.571 8.747 1.00 37.31 317 THR A CA 1
ATOM 2460 C C . THR A 1 317 ? -2.524 -6.898 10.227 1.00 37.31 317 THR A C 1
ATOM 2462 O O . THR A 1 317 ? -2.430 -8.068 10.607 1.00 37.31 317 THR A O 1
ATOM 2465 N N . ILE A 1 318 ? -2.701 -5.870 11.060 1.00 37.00 318 ILE A N 1
ATOM 2466 C CA . ILE A 1 318 ? -2.943 -6.025 12.496 1.00 37.00 318 ILE A CA 1
ATOM 2467 C C . ILE A 1 318 ? -4.389 -5.666 12.814 1.00 37.00 318 ILE A C 1
ATOM 2469 O O . ILE A 1 318 ? -4.829 -4.541 12.588 1.00 37.00 318 ILE A O 1
ATOM 2473 N N . TRP A 1 319 ? -5.104 -6.624 13.389 1.00 37.09 319 TRP A N 1
ATOM 2474 C CA . TRP A 1 319 ? -6.521 -6.511 13.723 1.00 37.09 319 TRP A CA 1
ATOM 2475 C C . TRP A 1 319 ? -6.738 -6.476 15.221 1.00 37.09 319 TRP A C 1
ATOM 2477 O O . TRP A 1 319 ? -6.071 -7.217 15.939 1.00 37.09 319 TRP A O 1
ATOM 2487 N N . LEU A 1 320 ? -7.697 -5.681 15.695 1.00 36.53 320 LEU A N 1
ATOM 2488 C CA . LEU A 1 320 ? -7.970 -5.534 17.125 1.00 36.53 320 LEU A CA 1
ATOM 2489 C C . LEU A 1 320 ? -9.378 -6.010 17.460 1.00 36.53 320 LEU A C 1
ATOM 2491 O O . LEU A 1 320 ? -10.369 -5.474 16.970 1.00 36.53 320 LEU A O 1
ATOM 2495 N N . ARG A 1 321 ? -9.438 -7.015 18.331 1.00 41.50 321 ARG A N 1
ATOM 2496 C CA . ARG A 1 321 ? -10.671 -7.547 18.919 1.00 41.50 321 ARG A CA 1
ATOM 2497 C C . ARG A 1 321 ? -11.017 -6.826 20.216 1.00 41.50 321 ARG A C 1
ATOM 2499 O O . ARG A 1 321 ? -10.113 -6.509 20.973 1.00 41.50 321 ARG A O 1
ATOM 2506 N N . ARG A 1 322 ? -12.294 -6.745 20.590 1.00 39.31 322 ARG A N 1
ATOM 2507 C CA . ARG A 1 322 ? -12.717 -6.547 21.990 1.00 39.31 322 ARG A CA 1
ATOM 2508 C C . ARG A 1 322 ? -13.199 -7.874 22.589 1.00 39.31 322 ARG A C 1
ATOM 2510 O O . ARG A 1 322 ? -14.163 -8.471 22.117 1.00 39.31 322 ARG A O 1
ATOM 2517 N N . ARG A 1 323 ? -12.564 -8.381 23.652 1.00 40.41 323 ARG A N 1
ATOM 2518 C CA . ARG A 1 323 ? -13.103 -9.521 24.416 1.00 40.41 323 ARG A CA 1
ATOM 2519 C C . ARG A 1 323 ? -14.337 -9.052 25.182 1.00 40.41 323 ARG A C 1
ATOM 2521 O O . ARG A 1 323 ? -14.225 -8.491 26.269 1.00 40.41 323 ARG A O 1
ATOM 2528 N N . VAL A 1 324 ? -15.520 -9.317 24.642 1.00 39.44 324 VAL A N 1
ATOM 2529 C CA . VAL A 1 324 ? -16.751 -9.274 25.435 1.00 39.44 324 VAL A CA 1
ATOM 2530 C C . VAL A 1 324 ? -16.712 -10.467 26.391 1.00 39.44 324 VAL A C 1
ATOM 2532 O O . VAL A 1 324 ? -16.634 -11.617 25.953 1.00 39.44 324 VAL A O 1
ATOM 2535 N N . SER A 1 325 ? -16.725 -10.218 27.703 1.00 36.06 325 SER A N 1
ATOM 2536 C CA . SER A 1 325 ? -16.939 -11.288 28.675 1.00 36.06 325 SER A CA 1
ATOM 2537 C C . SER A 1 325 ? -18.304 -11.905 28.396 1.00 36.06 325 SER A C 1
ATOM 2539 O O . SER A 1 325 ? -19.326 -11.246 28.591 1.00 36.06 325 SER A O 1
ATOM 2541 N N . ARG A 1 326 ? -18.341 -13.161 27.939 1.00 34.78 326 ARG A N 1
ATOM 2542 C CA . ARG A 1 326 ? -19.566 -13.960 28.017 1.00 34.78 326 ARG A CA 1
ATOM 2543 C C . ARG A 1 326 ? -19.855 -14.172 29.500 1.00 34.78 326 ARG A C 1
ATOM 2545 O O . ARG A 1 326 ? -19.280 -15.050 30.130 1.00 34.78 326 ARG A O 1
ATOM 2552 N N . GLY A 1 327 ? -20.664 -13.281 30.061 1.00 37.56 327 GLY A N 1
ATOM 2553 C CA . GLY A 1 327 ? -21.276 -13.446 31.365 1.00 37.56 327 GLY A CA 1
ATOM 2554 C C . GLY A 1 327 ? -22.540 -14.277 31.210 1.00 37.56 327 GLY A C 1
ATOM 2555 O O . GLY A 1 327 ? -23.552 -13.745 30.764 1.00 37.56 327 GLY A O 1
ATOM 2556 N N . ALA A 1 328 ? -22.428 -15.567 31.519 1.00 31.53 328 ALA A N 1
ATOM 2557 C CA . ALA A 1 328 ? -23.404 -16.423 32.200 1.00 31.53 328 ALA A CA 1
ATOM 2558 C C . ALA A 1 328 ? -22.791 -17.824 32.325 1.00 31.53 328 ALA A C 1
ATOM 2560 O O . ALA A 1 328 ? -22.465 -18.412 31.268 1.00 31.53 328 ALA A O 1
#

Foldseek 3Di:
DDVVVQVVFKDKDWDQFLAPQQQVVCQQPVPGAFHQDWDPQPPPPDTQQAAAGPPVPPSWKKWKDFPPDTDIHAQPPPPPPDHRPHHSWHAQLQLQADFQRPVPVFDAADCRRRDPRDNDPHRVPDPSNVVVVVVLVVDLFWAEKEWEFAQWQAKDADDQQDPDADPCNVVLLLLRCLQCVLLVGHRDQVRTLDDTHGHRGPRCCCCVPSVHGYMYGHLYFCVPVVVVQVVQWDDDPRMIIGIPSNVRTWPDQVCVVVSVVSNVSSVVSSSVSPDDPPDPDDPDDDDDDDDDDDPDDDDPPPPPPPRDDDHHRTTRMITIGGDDPPDD

Radius of gyration: 22.91 Å; chains: 1; bounding box: 50×36×85 Å